Protein AF-A0A2E2BYB5-F1 (afdb_monomer_lite)

Sequence (248 aa):
MFAPKVTLFNGQVAFVTSNVSRPFVISLVPTVGNFAVGFTPIIANIPEGVSLTVSAVISADRRYVRLSVNPNFTNVTDVFTFSFQGGGGVGGQQGQQGQQGQQGGQLGQQGGGNFGNGVGTGVGGIGGAGGQGGQGGQQGQQGQQGQQGQQGQQGGGLGTTTIQQPVVEQVTVTTTVSVPDGGTVLLGGVKRLREGRSMAGVPILNKLPYVSRLFKNTGVGRETESLMMMVTPRIIIQEEEEEALLGY

Secondary structure (DSSP, 8-state):
---------TT-EEEEEEEEEEEEEEEEEEEEETTEEEEEEEEEEEEEEEEEEEEEEE-TTSSEEEEEEEEEEEEEEEEEEEEEE--------------------------------------------------------------------------EEEEEEEEEEEEE--EEEEEETT--EEEEEEEEEEEEEEEEE-TTGGGSTTTGGGSEEEEEEEEEEEEEEEE------HHHHHHHHH--

Foldseek 3Di:
DDDDDDDDDAFDKDKDWDKDWDKFQADWDWDDDPQATDTDTDIDTDIFTKMKIKHWHADPVNFKIKMKIKMKGKDFDDKDKDWDQDPRPPPDDDDDDDDDDDDDDDDDDDDDDDDDDDDDDDDDDDDDDDDDDDDDDDDDDDDDDDDPPPPPPPPNPRDTDMGIDTDMDMFIFIDIDMATAQGKDKDWGDKDKDWDKDKDFDPPQCPDPPRNVVTIDIDTDIDIDTDMDMDHHHDDDPVVVCCVVVPD

Structure (mmCIF, N/CA/C/O backbone):
data_AF-A0A2E2BYB5-F1
#
_entry.id   AF-A0A2E2BYB5-F1
#
loop_
_atom_site.group_PDB
_atom_site.id
_atom_site.type_symbol
_atom_site.label_atom_id
_atom_site.label_alt_id
_atom_site.label_comp_id
_atom_site.label_asym_id
_atom_site.label_entity_id
_atom_site.label_seq_id
_atom_site.pdbx_PDB_ins_code
_atom_site.Cartn_x
_atom_site.Cartn_y
_atom_site.Cartn_z
_atom_site.occupancy
_atom_site.B_iso_or_equiv
_atom_site.auth_seq_id
_atom_site.auth_comp_id
_atom_site.auth_asym_id
_atom_site.auth_atom_id
_atom_site.pdbx_PDB_model_num
ATOM 1 N N . MET A 1 1 ? 6.079 8.079 5.051 1.00 65.56 1 MET A N 1
ATOM 2 C CA . MET A 1 1 ? 5.141 7.437 5.999 1.00 65.56 1 MET A CA 1
ATOM 3 C C . MET A 1 1 ? 3.731 7.810 5.568 1.00 65.56 1 MET A C 1
ATOM 5 O O . MET A 1 1 ? 3.474 8.995 5.413 1.00 65.56 1 MET A O 1
ATOM 9 N N . PHE A 1 2 ? 2.869 6.833 5.283 1.00 79.31 2 PHE A N 1
ATOM 10 C CA . PHE A 1 2 ? 1.482 7.054 4.852 1.00 79.31 2 PHE A CA 1
ATOM 11 C C . PHE A 1 2 ? 0.553 6.664 6.005 1.00 79.31 2 PHE A C 1
ATOM 13 O O . PHE A 1 2 ? 0.642 5.541 6.495 1.00 79.31 2 PHE A O 1
ATOM 20 N N . ALA A 1 3 ? -0.275 7.596 6.473 1.00 86.88 3 ALA A N 1
ATOM 21 C CA . ALA A 1 3 ? -1.139 7.414 7.642 1.00 86.88 3 ALA A CA 1
ATOM 22 C C . ALA A 1 3 ? -2.532 8.006 7.365 1.00 86.88 3 ALA A C 1
ATOM 24 O O . ALA A 1 3 ? -2.855 9.090 7.859 1.00 86.88 3 ALA A O 1
ATOM 25 N N . PRO A 1 4 ? -3.338 7.354 6.510 1.00 88.12 4 PRO A N 1
ATOM 26 C CA . PRO A 1 4 ? -4.668 7.841 6.190 1.00 88.12 4 PRO A CA 1
ATOM 27 C C . PRO A 1 4 ? -5.590 7.719 7.406 1.00 88.12 4 PRO A C 1
ATOM 29 O O . PRO A 1 4 ? -5.528 6.742 8.151 1.00 88.12 4 PRO A O 1
ATOM 32 N N . LYS A 1 5 ? -6.473 8.703 7.580 1.00 91.44 5 LYS A N 1
ATOM 33 C CA . LYS A 1 5 ? -7.575 8.647 8.545 1.00 91.44 5 LYS A CA 1
ATOM 34 C C . LYS A 1 5 ? -8.875 8.415 7.789 1.00 91.44 5 LYS A C 1
ATOM 36 O O . LYS A 1 5 ? -9.099 9.043 6.757 1.00 91.44 5 LYS A O 1
ATOM 41 N N . VAL A 1 6 ? -9.705 7.513 8.299 1.00 92.62 6 VAL A N 1
ATOM 42 C CA . VAL A 1 6 ? -10.980 7.130 7.689 1.00 92.62 6 VAL A CA 1
ATOM 43 C C . VAL A 1 6 ? -12.006 6.951 8.791 1.00 92.62 6 VAL A C 1
ATOM 45 O O . VAL A 1 6 ? -11.720 6.291 9.788 1.00 92.62 6 VAL A O 1
ATOM 48 N N . THR A 1 7 ? -13.196 7.494 8.574 1.00 93.12 7 THR A N 1
ATOM 49 C CA . THR A 1 7 ? -14.378 7.234 9.396 1.00 93.12 7 THR A CA 1
ATOM 50 C C . THR A 1 7 ? -15.367 6.459 8.538 1.00 93.12 7 THR A C 1
ATOM 52 O O . THR A 1 7 ? -15.606 6.827 7.390 1.00 93.12 7 THR A O 1
ATOM 55 N N . LEU A 1 8 ? -15.906 5.364 9.066 1.00 94.00 8 LEU A N 1
ATOM 56 C CA . LEU A 1 8 ? -16.865 4.506 8.375 1.00 94.00 8 LEU A CA 1
ATOM 57 C C . LEU A 1 8 ? -17.927 4.025 9.362 1.00 94.00 8 LEU A C 1
ATOM 59 O O . LEU A 1 8 ? -17.650 3.915 10.558 1.00 94.00 8 LEU A O 1
ATOM 63 N N . PHE A 1 9 ? -19.132 3.738 8.872 1.00 94.69 9 PHE A N 1
ATOM 64 C CA . PHE A 1 9 ? -20.170 3.127 9.700 1.00 94.69 9 PHE A CA 1
ATOM 65 C C . PHE A 1 9 ? -19.916 1.629 9.887 1.00 94.69 9 PHE A C 1
ATOM 67 O O . PHE A 1 9 ? -19.251 0.982 9.077 1.00 94.69 9 PHE A O 1
ATOM 74 N N . ASN A 1 10 ? -20.488 1.062 10.949 1.00 94.19 10 ASN A N 1
ATOM 75 C CA . ASN A 1 10 ? -20.356 -0.357 11.267 1.00 94.19 10 ASN A CA 1
ATOM 76 C C . ASN A 1 10 ? -20.732 -1.248 10.066 1.00 94.19 10 ASN A C 1
ATOM 78 O O . ASN A 1 10 ? -21.833 -1.148 9.528 1.00 94.19 10 ASN A O 1
ATOM 82 N N . GLY A 1 11 ? -19.814 -2.120 9.647 1.00 92.62 11 GLY A N 1
ATOM 83 C CA . GLY A 1 11 ? -20.003 -3.043 8.527 1.00 92.62 11 GLY A CA 1
ATOM 84 C C . GLY A 1 11 ? -19.827 -2.435 7.133 1.00 92.62 11 GLY A C 1
ATOM 85 O O . GLY A 1 11 ? -19.872 -3.179 6.153 1.00 92.62 11 GLY A O 1
ATOM 86 N N . GLN A 1 12 ? -19.592 -1.127 7.007 1.00 96.00 12 GLN A N 1
ATOM 87 C CA . GLN A 1 12 ? -19.322 -0.509 5.711 1.00 96.00 12 GLN A CA 1
ATOM 88 C C . GLN A 1 12 ? -17.873 -0.709 5.265 1.00 96.00 12 GLN A C 1
ATOM 90 O O . GLN A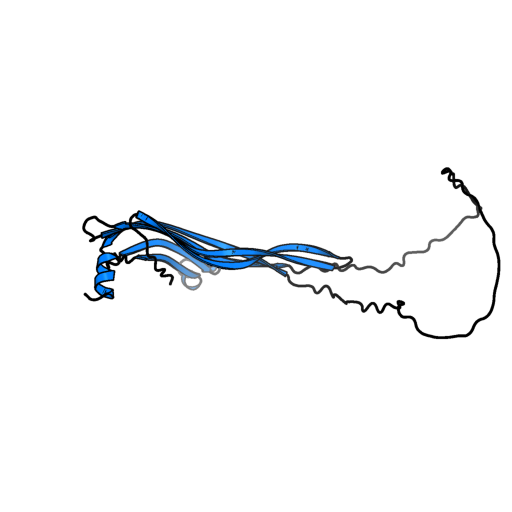 1 12 ? -16.947 -0.862 6.066 1.00 96.00 12 GLN A O 1
ATOM 95 N N . VAL A 1 13 ? -17.693 -0.689 3.946 1.00 95.88 13 VAL A N 1
ATOM 96 C CA . VAL A 1 13 ? -16.380 -0.682 3.305 1.00 95.88 13 VAL A CA 1
ATOM 97 C C . VAL A 1 13 ? -16.005 0.759 2.988 1.00 95.88 13 VAL A C 1
ATOM 99 O O . VAL A 1 13 ? -16.811 1.506 2.437 1.00 95.88 13 VAL A O 1
ATOM 102 N N . ALA A 1 14 ? -14.767 1.128 3.291 1.00 95.62 14 ALA A N 1
ATOM 103 C CA . ALA A 1 14 ? -14.169 2.382 2.876 1.00 95.62 14 ALA A CA 1
ATOM 104 C C . ALA A 1 14 ? -12.950 2.125 1.987 1.00 95.62 14 ALA A C 1
ATOM 106 O O . ALA A 1 14 ? -12.178 1.184 2.197 1.00 95.62 14 ALA A O 1
ATOM 107 N N . PHE A 1 15 ? -12.776 3.003 1.004 1.00 94.12 15 PHE A N 1
ATOM 108 C CA . PHE A 1 15 ? -11.650 2.987 0.084 1.00 94.12 15 PHE A CA 1
ATOM 109 C C . PHE A 1 15 ? -10.815 4.243 0.298 1.00 94.12 15 PHE A C 1
ATOM 111 O O . PHE A 1 15 ? -11.340 5.354 0.284 1.00 94.12 15 PHE A O 1
ATOM 118 N N . VAL A 1 16 ? -9.507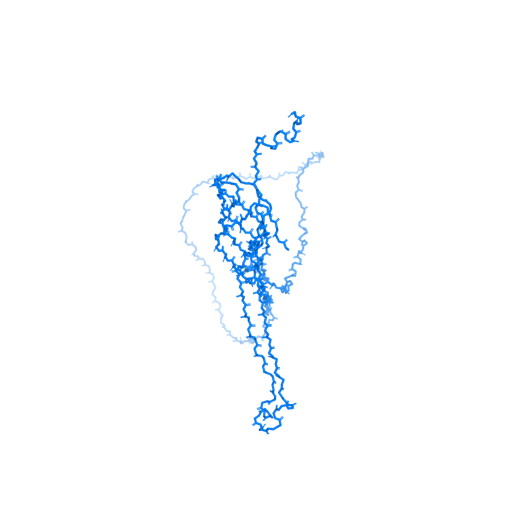 4.074 0.457 1.00 92.94 16 VAL A N 1
ATOM 119 C CA . VAL A 1 16 ? -8.548 5.178 0.450 1.00 92.94 16 VAL A CA 1
ATOM 120 C C . VAL A 1 16 ? -7.592 4.953 -0.693 1.00 92.94 16 VAL A C 1
ATOM 122 O O . VAL A 1 16 ? -6.967 3.903 -0.777 1.00 92.94 16 VAL A O 1
ATOM 125 N N . THR A 1 17 ? -7.446 5.950 -1.552 1.00 93.19 17 THR A N 1
ATOM 126 C CA . THR A 1 17 ? -6.456 5.911 -2.623 1.00 93.19 17 THR A CA 1
ATOM 127 C C . THR A 1 17 ? -5.612 7.166 -2.550 1.00 93.19 17 THR A C 1
ATOM 129 O O . THR A 1 17 ? -6.135 8.275 -2.520 1.00 93.19 17 THR A O 1
ATOM 132 N N . SER A 1 18 ? -4.300 6.979 -2.522 1.00 91.62 18 SER A N 1
ATOM 133 C CA . SER A 1 18 ? -3.316 8.029 -2.734 1.00 91.62 18 SER A CA 1
ATOM 134 C C . SER A 1 18 ? -2.442 7.573 -3.880 1.00 91.62 18 SER A C 1
ATOM 136 O O . SER A 1 18 ? -1.688 6.612 -3.732 1.00 91.62 18 SER A O 1
ATOM 138 N N . ASN A 1 19 ? -2.588 8.211 -5.034 1.00 91.62 19 ASN A N 1
ATOM 139 C CA . ASN A 1 19 ? -1.841 7.855 -6.224 1.00 91.62 19 ASN A CA 1
ATOM 140 C C . ASN A 1 19 ? -1.208 9.103 -6.834 1.00 91.62 19 ASN A C 1
ATOM 142 O O . ASN A 1 19 ? -1.816 10.172 -6.867 1.00 91.62 19 ASN A O 1
ATOM 146 N N . VAL A 1 20 ? 0.019 8.950 -7.302 1.00 90.88 20 VAL A N 1
ATOM 147 C CA . VAL A 1 20 ? 0.769 9.931 -8.067 1.00 90.88 20 VAL A CA 1
ATOM 148 C C . VAL A 1 20 ? 1.053 9.279 -9.409 1.00 90.88 20 VAL A C 1
ATOM 150 O O . VAL A 1 20 ? 1.595 8.181 -9.473 1.00 90.88 20 VAL A O 1
ATOM 153 N N . SER A 1 21 ? 0.679 9.937 -10.501 1.00 90.31 21 SER A N 1
ATOM 154 C CA . SER A 1 21 ? 1.031 9.451 -11.830 1.00 90.31 21 SER A CA 1
ATOM 155 C C . SER A 1 21 ? 2.314 10.118 -12.295 1.00 90.31 21 SER A C 1
ATOM 157 O O . SER A 1 21 ? 2.407 11.348 -12.314 1.00 90.31 21 SER A O 1
ATOM 159 N N . ARG A 1 22 ? 3.296 9.307 -12.696 1.00 87.06 22 ARG A N 1
ATOM 160 C CA . ARG A 1 22 ? 4.539 9.793 -13.300 1.00 87.06 22 ARG A CA 1
ATOM 161 C C . ARG A 1 22 ? 4.581 9.404 -14.779 1.00 87.06 22 ARG A C 1
ATOM 163 O O . ARG A 1 22 ? 4.358 8.234 -15.103 1.00 87.06 22 ARG A O 1
ATOM 170 N N . PRO A 1 23 ? 4.823 10.366 -15.685 1.00 91.00 23 PRO A N 1
ATOM 171 C CA . PRO A 1 23 ? 4.960 10.079 -17.105 1.00 91.00 23 PRO A CA 1
ATOM 172 C C . PRO A 1 23 ? 6.340 9.482 -17.412 1.00 91.00 23 PRO A C 1
ATOM 174 O O . PRO A 1 23 ? 7.363 10.025 -16.997 1.00 91.00 23 PRO A O 1
ATOM 177 N N . PHE A 1 24 ? 6.367 8.404 -18.196 1.00 90.56 24 PHE A N 1
ATOM 178 C CA . PHE A 1 24 ? 7.578 7.759 -18.706 1.00 90.56 24 PHE A CA 1
ATOM 179 C C . PHE A 1 24 ? 7.548 7.699 -20.230 1.00 90.56 24 PHE A C 1
ATOM 181 O O . PHE A 1 24 ? 6.521 7.374 -20.819 1.00 90.56 24 PHE A O 1
ATOM 188 N N . VAL A 1 25 ? 8.680 7.969 -20.881 1.00 90.00 25 VAL A N 1
ATOM 189 C CA . VAL A 1 25 ? 8.822 7.772 -22.331 1.00 90.00 25 VAL A CA 1
ATOM 190 C C . VAL A 1 25 ? 9.125 6.301 -22.587 1.00 90.00 25 VAL A C 1
ATOM 192 O O . VAL A 1 25 ? 10.262 5.883 -22.417 1.00 90.00 25 VAL A O 1
ATOM 195 N N . ILE A 1 26 ? 8.131 5.504 -22.974 1.00 87.38 26 ILE A N 1
ATOM 196 C CA . ILE A 1 26 ? 8.293 4.041 -23.089 1.00 87.38 26 ILE A CA 1
ATOM 197 C C . ILE A 1 26 ? 8.608 3.566 -24.508 1.00 87.38 26 ILE A C 1
ATOM 199 O O . ILE A 1 26 ? 9.065 2.443 -24.702 1.00 87.38 26 ILE A O 1
ATOM 203 N N . SER A 1 27 ? 8.336 4.398 -25.510 1.00 86.38 27 SER A N 1
ATOM 204 C CA . SER A 1 27 ? 8.519 4.047 -26.916 1.00 86.38 27 SER A CA 1
ATOM 205 C C . SER A 1 27 ? 8.736 5.295 -27.767 1.00 86.38 27 SER A C 1
ATOM 207 O O . SER A 1 27 ? 8.435 6.413 -27.345 1.00 86.38 27 SER A O 1
ATOM 209 N N . LEU A 1 28 ? 9.273 5.093 -28.967 1.00 84.56 28 LEU A N 1
ATOM 210 C CA . LEU A 1 28 ? 9.587 6.124 -29.947 1.00 84.56 28 LEU A CA 1
ATOM 211 C C . LEU A 1 28 ? 9.017 5.706 -31.296 1.00 84.56 28 LEU A C 1
ATOM 213 O O . LEU A 1 28 ? 9.304 4.609 -31.773 1.00 84.56 28 LEU A O 1
ATOM 217 N N . VAL A 1 29 ? 8.257 6.591 -31.931 1.00 81.94 29 VAL A N 1
ATOM 218 C CA . VAL A 1 29 ? 7.855 6.417 -33.330 1.00 81.94 29 VAL A CA 1
ATOM 219 C C . VAL A 1 29 ? 8.806 7.238 -34.199 1.00 81.94 29 VAL A C 1
ATOM 221 O O . VAL A 1 29 ? 8.930 8.444 -33.967 1.00 81.94 29 VAL A O 1
ATOM 224 N N . PRO A 1 30 ? 9.505 6.627 -35.171 1.00 82.31 30 PRO A N 1
ATOM 225 C CA . PRO A 1 30 ? 10.311 7.381 -36.115 1.00 82.31 30 PRO A CA 1
ATOM 226 C C . PRO A 1 30 ? 9.395 8.151 -37.073 1.00 82.31 30 PRO A C 1
ATOM 228 O O . PRO A 1 30 ? 8.510 7.576 -37.705 1.00 82.31 30 PRO A O 1
ATOM 231 N N . THR A 1 31 ? 9.642 9.447 -37.211 1.00 80.62 31 THR A N 1
ATOM 232 C CA . THR A 1 31 ? 8.975 10.320 -38.177 1.00 80.62 31 THR A CA 1
ATOM 233 C C . THR A 1 31 ? 9.990 10.680 -39.254 1.00 80.62 31 THR A C 1
ATOM 235 O O . THR A 1 31 ? 10.984 11.355 -38.983 1.00 80.62 31 THR A O 1
ATOM 238 N N . VAL A 1 32 ? 9.772 10.183 -40.471 1.00 79.81 32 VAL A N 1
ATOM 239 C CA . VAL A 1 32 ? 10.695 10.364 -41.600 1.00 79.81 32 VAL A CA 1
ATOM 240 C C . VAL A 1 32 ? 10.338 11.612 -42.411 1.00 79.81 32 VAL A C 1
ATOM 242 O O . VAL A 1 32 ? 9.183 11.815 -42.776 1.00 79.81 32 VAL A O 1
ATOM 245 N N . GLY A 1 33 ? 11.336 12.447 -42.697 1.00 79.12 33 GLY A N 1
ATOM 246 C CA . GLY A 1 33 ? 11.278 13.547 -43.663 1.00 79.12 33 GLY A CA 1
ATOM 247 C C . GLY A 1 33 ? 12.285 13.336 -44.796 1.00 79.12 33 GLY A C 1
ATOM 248 O O . GLY A 1 33 ? 13.103 12.420 -44.733 1.00 79.12 33 GLY A O 1
ATOM 249 N N . ASN A 1 34 ? 12.263 14.197 -45.822 1.00 78.94 34 ASN A N 1
ATOM 250 C CA . ASN A 1 34 ? 13.019 14.000 -47.070 1.00 78.94 34 ASN A CA 1
ATOM 251 C C . ASN A 1 34 ? 14.530 13.742 -46.904 1.00 78.94 34 ASN A C 1
ATOM 253 O O . ASN A 1 34 ? 15.106 13.160 -47.814 1.00 78.94 34 ASN A O 1
ATOM 257 N N . PHE A 1 35 ? 15.150 14.123 -45.777 1.00 68.06 35 PHE A N 1
ATOM 258 C CA . PHE A 1 35 ? 16.553 13.817 -45.436 1.00 68.06 35 PHE A CA 1
ATOM 259 C C . PHE A 1 35 ? 16.816 13.730 -43.917 1.00 68.06 35 PHE A C 1
ATOM 261 O O . PHE A 1 35 ? 17.956 13.851 -43.475 1.00 68.06 35 PHE A O 1
ATOM 268 N N . ALA A 1 36 ? 15.776 13.562 -43.095 1.00 70.75 36 ALA A N 1
ATOM 269 C CA . ALA A 1 36 ? 15.903 13.585 -41.638 1.00 70.75 36 ALA A CA 1
ATOM 270 C C . ALA A 1 36 ? 14.996 12.539 -40.989 1.00 70.75 36 ALA A C 1
ATOM 272 O O . ALA A 1 36 ? 13.852 12.356 -41.404 1.00 70.75 36 ALA A O 1
ATOM 273 N N . VAL A 1 37 ? 15.503 11.878 -39.950 1.00 71.44 37 VAL A N 1
ATOM 274 C CA . VAL A 1 37 ? 14.702 11.024 -39.071 1.00 71.44 37 VAL A CA 1
ATOM 275 C C . VAL A 1 37 ? 14.510 11.778 -37.762 1.00 71.44 37 VAL A C 1
ATOM 277 O O . VAL A 1 37 ? 15.479 12.057 -37.060 1.00 71.44 37 VAL A O 1
ATOM 280 N N . GLY A 1 38 ? 13.266 12.137 -37.457 1.00 78.62 38 GLY A N 1
ATOM 281 C CA . GLY A 1 38 ? 12.853 12.586 -36.131 1.00 78.62 38 GLY A CA 1
ATOM 282 C C . GLY A 1 38 ? 12.291 11.419 -35.323 1.00 78.62 38 GLY A C 1
ATOM 283 O O . GLY A 1 38 ? 11.902 10.399 -35.887 1.00 78.62 38 GLY A O 1
ATOM 284 N N . PHE A 1 39 ? 12.204 11.571 -34.005 1.00 82.25 39 PHE A N 1
ATOM 285 C CA . PHE A 1 39 ? 11.514 10.611 -33.147 1.00 82.25 39 PHE A CA 1
ATOM 286 C C . PHE A 1 39 ? 10.447 11.319 -32.321 1.00 82.25 39 PHE A C 1
ATOM 288 O O . PHE A 1 39 ? 10.714 12.345 -31.697 1.00 82.25 39 PHE A O 1
ATOM 295 N N . THR A 1 40 ? 9.240 10.760 -32.303 1.00 83.75 40 THR A N 1
ATOM 296 C CA . THR A 1 40 ? 8.138 11.221 -31.458 1.00 83.75 40 THR A CA 1
ATOM 297 C C . THR A 1 40 ? 8.007 10.275 -30.259 1.00 83.75 40 THR A C 1
ATOM 299 O O . THR A 1 40 ? 7.790 9.077 -30.468 1.00 83.75 40 THR A O 1
ATOM 302 N N . PRO A 1 41 ? 8.154 10.756 -29.010 1.00 87.81 41 PRO A N 1
ATOM 303 C CA . PRO A 1 41 ? 8.037 9.910 -27.827 1.00 87.81 41 PRO A CA 1
ATOM 304 C C . PRO A 1 41 ? 6.577 9.555 -27.531 1.00 87.81 41 PRO A C 1
ATOM 306 O O . PRO A 1 41 ? 5.694 10.411 -27.579 1.00 87.81 41 PRO A O 1
ATOM 309 N N . ILE A 1 42 ? 6.338 8.300 -27.156 1.00 86.00 42 ILE A N 1
ATOM 310 C CA . ILE A 1 42 ? 5.080 7.850 -26.559 1.00 86.00 42 ILE A CA 1
ATOM 311 C C . ILE A 1 42 ? 5.253 7.857 -25.043 1.00 86.00 42 ILE A C 1
ATOM 313 O O . ILE A 1 42 ? 6.107 7.151 -24.497 1.00 86.00 42 ILE A O 1
ATOM 317 N N . ILE A 1 43 ? 4.426 8.658 -24.375 1.00 88.94 43 ILE A N 1
ATOM 318 C CA . ILE A 1 43 ? 4.422 8.796 -22.922 1.00 88.94 43 ILE A CA 1
ATOM 319 C C . ILE A 1 43 ? 3.373 7.851 -22.333 1.00 88.94 43 ILE A C 1
ATOM 321 O O . ILE A 1 43 ? 2.214 7.877 -22.742 1.00 88.94 43 ILE A O 1
ATOM 325 N N . ALA A 1 44 ? 3.776 7.042 -21.355 1.00 90.75 44 ALA A N 1
ATOM 326 C CA . ALA A 1 44 ? 2.881 6.254 -20.523 1.00 90.75 44 ALA A CA 1
ATOM 327 C C . ALA A 1 44 ? 2.897 6.775 -19.086 1.00 90.75 44 ALA A C 1
ATOM 329 O O . ALA A 1 44 ? 3.948 6.944 -18.469 1.00 90.75 44 ALA A O 1
ATOM 330 N N . ASN A 1 45 ? 1.706 7.015 -18.555 1.00 90.69 45 ASN A N 1
ATOM 331 C CA . ASN A 1 45 ? 1.477 7.446 -17.188 1.00 90.69 45 ASN A CA 1
ATOM 332 C C . ASN A 1 45 ? 1.354 6.218 -16.292 1.00 90.69 45 ASN A C 1
ATOM 334 O O . ASN A 1 45 ? 0.332 5.534 -16.323 1.00 90.69 45 ASN A O 1
ATOM 338 N N . ILE A 1 46 ? 2.378 5.946 -15.486 1.00 89.31 46 ILE A N 1
ATOM 339 C CA . ILE A 1 46 ? 2.321 4.842 -14.528 1.00 89.31 46 ILE A CA 1
ATOM 340 C C . ILE A 1 46 ? 1.840 5.391 -13.184 1.00 89.31 46 ILE A C 1
ATOM 342 O O . ILE A 1 46 ? 2.444 6.337 -12.669 1.00 89.31 46 ILE A O 1
ATOM 346 N N . PRO A 1 47 ? 0.742 4.847 -12.632 1.00 88.88 47 PRO A N 1
ATOM 347 C CA . PRO A 1 47 ? 0.284 5.193 -11.298 1.00 88.88 47 PRO A CA 1
ATOM 348 C C . PRO A 1 47 ? 1.180 4.531 -10.243 1.00 88.88 47 PRO A C 1
ATOM 350 O O . PRO A 1 47 ? 1.291 3.309 -10.195 1.00 88.88 47 PRO A O 1
ATOM 353 N N . GLU A 1 48 ? 1.778 5.324 -9.360 1.00 91.38 48 GLU A N 1
ATOM 354 C CA . GLU A 1 48 ? 2.460 4.865 -8.145 1.00 91.38 48 GLU A CA 1
ATOM 355 C C . GLU A 1 48 ? 1.705 5.369 -6.913 1.00 91.38 48 GLU A C 1
ATOM 357 O O . GLU A 1 48 ? 1.130 6.454 -6.913 1.00 91.38 48 GLU A O 1
ATOM 362 N N . GLY A 1 49 ? 1.645 4.575 -5.852 1.00 90.81 49 GLY A N 1
ATOM 363 C CA . GLY A 1 49 ? 0.959 4.961 -4.629 1.00 90.81 49 GLY A CA 1
ATOM 364 C C . GLY A 1 49 ? 0.378 3.794 -3.850 1.00 90.81 49 GLY A C 1
ATOM 365 O O . GLY A 1 49 ? 0.763 2.638 -4.016 1.00 90.81 49 GLY A O 1
ATOM 366 N N . VAL A 1 50 ? -0.559 4.118 -2.966 1.00 89.69 50 VAL A N 1
ATOM 367 C CA . VAL A 1 50 ? -1.197 3.171 -2.054 1.00 89.69 50 VAL A CA 1
ATOM 368 C C . VAL A 1 50 ? -2.700 3.249 -2.240 1.00 89.69 50 VAL A C 1
ATOM 370 O O . VAL A 1 50 ? -3.294 4.322 -2.129 1.00 89.69 50 VAL A O 1
ATOM 373 N N . SER A 1 51 ? -3.320 2.104 -2.485 1.00 91.88 51 SER A N 1
ATOM 374 C CA . SER A 1 51 ? -4.760 1.929 -2.336 1.00 91.88 51 SER A CA 1
ATOM 375 C C . SER A 1 51 ? -5.029 1.030 -1.137 1.00 91.88 51 SER A C 1
ATOM 377 O O . SER A 1 51 ? -4.250 0.136 -0.820 1.00 91.88 51 SER A O 1
ATOM 379 N N . LEU A 1 52 ? -6.099 1.311 -0.413 1.00 91.62 52 LEU A N 1
ATOM 380 C CA . LEU A 1 52 ? -6.477 0.624 0.809 1.00 91.62 52 LEU A CA 1
ATOM 381 C C . LEU A 1 52 ? -7.975 0.389 0.768 1.00 91.62 52 LEU A C 1
ATOM 383 O O . LEU A 1 52 ? -8.749 1.341 0.692 1.00 91.62 52 LEU A O 1
ATOM 387 N N . THR A 1 53 ? -8.372 -0.871 0.877 1.00 94.25 53 THR A N 1
ATOM 388 C CA . THR A 1 53 ? -9.754 -1.234 1.182 1.00 94.25 53 THR A CA 1
ATOM 389 C C . THR A 1 53 ? -9.818 -1.660 2.637 1.00 94.25 53 THR A C 1
ATOM 391 O O . THR A 1 53 ? -9.045 -2.518 3.067 1.00 94.25 53 THR A O 1
ATOM 394 N N . VAL A 1 54 ? -10.722 -1.060 3.403 1.00 93.69 54 VAL A N 1
ATOM 395 C CA . VAL A 1 54 ? -10.929 -1.401 4.810 1.00 93.69 54 VAL A CA 1
ATOM 396 C C . VAL A 1 54 ? -12.408 -1.597 5.090 1.00 93.69 54 VAL A C 1
ATOM 398 O O . VAL A 1 54 ? -13.244 -0.834 4.619 1.00 93.69 54 VAL A O 1
ATOM 401 N N . SER A 1 55 ? -12.735 -2.613 5.877 1.00 95.50 55 SER A N 1
ATOM 402 C CA . SER A 1 55 ? -14.037 -2.740 6.522 1.00 95.50 55 SER A CA 1
ATOM 403 C C . SER A 1 55 ? -13.843 -3.002 8.005 1.00 95.50 55 SER A C 1
ATOM 405 O O . SER A 1 55 ? -12.871 -3.643 8.417 1.00 95.50 55 SER A O 1
ATOM 407 N N . ALA A 1 56 ? -14.754 -2.476 8.818 1.00 94.75 56 ALA A N 1
ATOM 408 C CA . ALA A 1 56 ? -14.700 -2.645 10.259 1.00 94.75 56 ALA A CA 1
ATOM 409 C C . ALA A 1 56 ? -16.063 -3.063 10.801 1.00 94.75 56 ALA A C 1
ATOM 411 O O . ALA A 1 56 ? -17.091 -2.532 10.384 1.00 94.75 56 ALA A O 1
ATOM 412 N N . VAL A 1 57 ? -16.059 -3.998 11.748 1.00 95.81 57 VAL A N 1
ATOM 413 C CA . VAL A 1 57 ? -17.245 -4.384 12.512 1.00 95.81 57 VAL A CA 1
ATOM 414 C C . VAL A 1 57 ? -16.959 -4.195 13.993 1.00 95.81 57 VAL A C 1
ATOM 416 O O . VAL A 1 57 ? -15.962 -4.703 14.508 1.00 95.81 57 VAL A O 1
ATOM 419 N N . ILE A 1 58 ? -17.827 -3.453 14.669 1.00 95.88 58 ILE A N 1
ATOM 420 C CA . ILE A 1 58 ? -17.712 -3.137 16.094 1.00 95.88 58 ILE A CA 1
ATOM 421 C C . ILE A 1 58 ? -18.309 -4.290 16.911 1.00 95.88 58 ILE A C 1
ATOM 423 O O . ILE A 1 58 ? -19.345 -4.850 16.544 1.00 95.88 58 ILE A O 1
ATOM 427 N N . SER A 1 59 ? -17.658 -4.668 18.011 1.00 95.38 59 SER A N 1
ATOM 428 C CA . SER A 1 59 ? -18.188 -5.657 18.949 1.00 95.38 59 SER A CA 1
ATOM 429 C C . SER A 1 59 ? -19.422 -5.126 19.684 1.00 95.38 59 SER A C 1
ATOM 431 O O . SER A 1 59 ? -19.556 -3.928 19.925 1.00 95.38 59 SER A O 1
ATOM 433 N N . ALA A 1 60 ? -20.329 -6.020 20.085 1.00 93.56 60 ALA A N 1
ATOM 434 C CA . ALA A 1 60 ? -21.566 -5.633 20.773 1.00 93.56 60 ALA A CA 1
ATOM 435 C C . ALA A 1 60 ? -21.316 -4.864 22.085 1.00 93.56 60 ALA A C 1
ATOM 437 O O . ALA A 1 60 ? -22.107 -4.010 22.470 1.00 93.56 60 ALA A O 1
ATOM 438 N N . ASP A 1 61 ? -20.198 -5.151 22.751 1.00 94.00 61 ASP A N 1
ATOM 439 C CA . ASP A 1 61 ? -19.763 -4.509 23.991 1.00 94.00 61 ASP A CA 1
ATOM 440 C C . ASP A 1 61 ? -18.889 -3.261 23.772 1.00 94.00 61 ASP A C 1
ATOM 442 O O . ASP A 1 61 ? -18.383 -2.705 24.744 1.00 94.00 61 ASP A O 1
ATOM 446 N N . ARG A 1 62 ? -18.690 -2.822 22.518 1.00 92.44 62 ARG A N 1
ATOM 447 C CA . ARG A 1 62 ? -17.868 -1.656 22.134 1.00 92.44 62 ARG A CA 1
ATOM 448 C C . ARG A 1 62 ? -16.403 -1.729 22.585 1.00 92.44 62 ARG A C 1
ATOM 450 O O . ARG A 1 62 ? -15.714 -0.717 22.612 1.00 92.44 62 ARG A O 1
ATOM 457 N N . ARG A 1 63 ? -15.895 -2.911 22.937 1.00 92.81 63 ARG A N 1
ATOM 458 C CA . ARG A 1 63 ? -14.505 -3.072 23.395 1.00 92.81 63 ARG A CA 1
ATOM 459 C C . ARG A 1 63 ? -13.521 -3.335 22.270 1.00 92.81 63 ARG A C 1
ATOM 461 O O . ARG A 1 63 ? -12.341 -3.029 22.424 1.00 92.81 63 ARG A O 1
ATOM 468 N N . TYR A 1 64 ? -13.982 -3.911 21.165 1.00 94.81 64 TYR A N 1
ATOM 469 C CA . TYR A 1 64 ? -13.127 -4.352 20.072 1.00 94.81 64 TYR A CA 1
ATOM 470 C C . TYR A 1 64 ? -13.724 -3.996 18.718 1.00 94.81 64 TYR A C 1
ATOM 472 O O . TYR A 1 64 ? -14.934 -4.028 18.506 1.00 94.81 64 TYR A O 1
ATOM 480 N N . VAL A 1 65 ? -12.842 -3.740 17.761 1.00 96.25 65 VAL A N 1
ATOM 481 C CA . VAL A 1 65 ? -13.189 -3.579 16.356 1.00 96.25 65 VAL A CA 1
ATOM 482 C C . VAL A 1 65 ? -12.488 -4.675 15.567 1.00 96.25 65 VAL A C 1
ATOM 484 O O . VAL A 1 65 ? -11.260 -4.795 15.589 1.00 96.25 65 VAL A O 1
ATOM 487 N N . ARG A 1 66 ? -13.273 -5.491 14.862 1.00 95.25 66 ARG A N 1
ATOM 488 C CA . ARG A 1 66 ? -12.754 -6.437 13.878 1.00 95.25 66 ARG A CA 1
ATOM 489 C C . ARG A 1 66 ? -12.527 -5.687 12.575 1.00 95.25 66 ARG A C 1
ATOM 491 O O . ARG A 1 66 ? -13.479 -5.258 11.932 1.00 95.25 66 ARG A O 1
ATOM 498 N N . LEU A 1 67 ? -11.269 -5.548 12.193 1.00 93.75 67 LEU A N 1
ATOM 499 C CA . LEU A 1 67 ? -10.818 -4.817 11.018 1.00 93.75 67 LEU A CA 1
ATOM 500 C C . LEU A 1 67 ? -10.363 -5.808 9.953 1.00 93.75 67 LEU A C 1
ATOM 502 O O . LEU A 1 67 ? -9.510 -6.652 10.224 1.00 93.75 67 LEU A O 1
ATOM 506 N N . SER A 1 68 ? -10.909 -5.695 8.746 1.00 93.44 68 SER A N 1
ATOM 507 C CA . SER A 1 68 ? -10.397 -6.361 7.550 1.00 93.44 68 SER A CA 1
ATOM 508 C C . SER A 1 68 ? -9.742 -5.316 6.664 1.00 93.44 68 SER A C 1
ATOM 510 O O . SER A 1 68 ? -10.391 -4.352 6.264 1.00 93.44 68 SER A O 1
ATOM 512 N N . VAL A 1 69 ? -8.456 -5.491 6.376 1.00 90.75 69 VAL A N 1
ATOM 513 C CA . VAL A 1 69 ? -7.637 -4.489 5.696 1.00 90.75 69 VAL A CA 1
ATOM 514 C C . VAL A 1 69 ? -6.914 -5.140 4.521 1.00 90.75 69 VAL A C 1
ATOM 516 O O . VAL A 1 69 ? -6.210 -6.139 4.677 1.00 90.75 69 VAL A O 1
ATOM 519 N N . ASN A 1 70 ? -7.096 -4.569 3.333 1.00 92.00 70 ASN A N 1
ATOM 520 C CA . ASN A 1 70 ? -6.452 -5.001 2.099 1.00 92.00 70 ASN A CA 1
ATOM 521 C C . ASN A 1 70 ? -5.773 -3.797 1.426 1.00 92.00 70 ASN A C 1
ATOM 523 O O . ASN A 1 70 ? -6.419 -3.081 0.653 1.00 92.00 70 ASN A O 1
ATOM 527 N N . PRO A 1 71 ? -4.511 -3.489 1.778 1.00 91.00 71 PRO A N 1
ATOM 528 C CA . PRO A 1 71 ? -3.731 -2.502 1.054 1.00 91.00 71 PRO A CA 1
ATOM 529 C C . PRO A 1 71 ? -3.045 -3.105 -0.173 1.00 91.00 71 PRO A C 1
ATOM 531 O O . PRO A 1 71 ? -2.470 -4.196 -0.121 1.00 91.00 71 PRO A O 1
ATOM 534 N N . ASN A 1 72 ? -3.005 -2.319 -1.240 1.00 91.88 72 ASN A N 1
ATOM 535 C CA . ASN A 1 72 ? -2.169 -2.532 -2.407 1.00 91.88 72 ASN A CA 1
ATOM 536 C C . ASN A 1 72 ? -1.217 -1.336 -2.567 1.00 91.88 72 ASN A C 1
ATOM 538 O O . ASN A 1 72 ? -1.644 -0.191 -2.725 1.00 91.88 72 ASN A O 1
ATOM 542 N N . PHE A 1 73 ? 0.081 -1.618 -2.492 1.00 90.00 73 PHE A N 1
ATOM 543 C CA . PHE A 1 73 ? 1.164 -0.660 -2.685 1.00 90.00 73 PHE A CA 1
ATOM 544 C C . PHE A 1 73 ? 1.768 -0.883 -4.066 1.00 90.00 73 PHE A C 1
ATOM 546 O O . PHE A 1 73 ? 2.178 -1.999 -4.374 1.00 90.00 73 PHE A O 1
ATOM 553 N N . THR A 1 74 ? 1.858 0.171 -4.865 1.00 91.75 74 THR A N 1
ATOM 554 C CA . THR A 1 74 ? 2.498 0.159 -6.181 1.00 91.75 74 THR A CA 1
ATOM 555 C C . THR A 1 74 ? 3.616 1.196 -6.189 1.00 91.75 74 THR A C 1
ATOM 557 O O . THR A 1 74 ? 3.347 2.373 -5.972 1.00 91.75 74 THR A O 1
ATOM 560 N N . ASN A 1 75 ? 4.858 0.786 -6.439 1.00 90.50 75 ASN A N 1
ATOM 561 C CA . ASN A 1 75 ? 6.003 1.695 -6.560 1.00 90.50 75 ASN A CA 1
ATOM 562 C C . ASN A 1 75 ? 6.813 1.370 -7.817 1.00 90.50 75 ASN A C 1
ATOM 564 O O . ASN A 1 75 ? 6.867 0.218 -8.240 1.00 90.50 75 ASN A O 1
ATOM 568 N N . VAL A 1 76 ? 7.474 2.371 -8.395 1.00 88.88 76 VAL A N 1
ATOM 569 C CA . VAL A 1 76 ? 8.477 2.157 -9.446 1.00 88.88 76 VAL A CA 1
ATOM 570 C C . VAL A 1 76 ? 9.848 2.036 -8.779 1.00 88.88 76 VAL A C 1
ATOM 572 O O . VAL A 1 76 ? 10.319 3.009 -8.193 1.00 88.88 76 VAL A O 1
ATOM 575 N N . THR A 1 77 ? 10.471 0.854 -8.818 1.00 85.31 77 THR A N 1
ATOM 576 C CA . THR A 1 77 ? 11.742 0.599 -8.107 1.00 85.31 77 THR A CA 1
ATOM 577 C C . THR A 1 77 ? 12.954 1.022 -8.919 1.00 85.31 77 THR A C 1
ATOM 579 O O . THR A 1 77 ? 13.850 1.668 -8.390 1.00 85.31 77 THR A O 1
ATOM 582 N N . ASP A 1 78 ? 12.954 0.699 -10.211 1.00 85.31 78 ASP A N 1
ATOM 583 C CA . ASP A 1 78 ? 14.059 0.967 -11.127 1.00 85.31 78 ASP A CA 1
ATOM 584 C C . ASP A 1 78 ? 13.534 1.503 -12.456 1.00 85.31 78 ASP A C 1
ATOM 586 O O . ASP A 1 78 ? 12.422 1.187 -12.880 1.00 85.31 78 ASP A O 1
ATOM 590 N N . VAL A 1 79 ? 14.350 2.302 -13.142 1.00 88.62 79 VAL A N 1
ATOM 591 C CA . VAL A 1 79 ? 14.051 2.807 -14.485 1.00 88.62 79 VAL A CA 1
ATOM 592 C C . VAL A 1 79 ? 15.277 2.608 -15.361 1.00 88.62 79 VAL A C 1
ATOM 594 O O . VAL A 1 79 ? 16.280 3.308 -15.217 1.00 88.62 79 VAL A O 1
ATOM 597 N N . PHE A 1 80 ? 15.202 1.671 -16.301 1.00 88.44 80 PHE A N 1
ATOM 598 C CA . PHE A 1 80 ? 16.268 1.490 -17.280 1.00 88.44 80 PHE A CA 1
ATOM 599 C C . PHE A 1 80 ? 16.131 2.536 -18.378 1.00 88.44 80 PHE A C 1
ATOM 601 O O . PHE A 1 80 ? 15.092 2.615 -19.028 1.00 88.44 80 PHE A O 1
ATOM 608 N N . THR A 1 81 ? 17.173 3.341 -18.588 1.00 87.31 81 THR A N 1
ATOM 609 C CA . THR A 1 81 ? 17.193 4.348 -19.654 1.00 87.31 81 THR A CA 1
ATOM 610 C C . THR A 1 81 ? 18.062 3.867 -20.805 1.00 87.31 81 THR A C 1
ATOM 612 O O . THR A 1 81 ? 19.232 3.553 -20.604 1.00 87.31 81 THR A O 1
ATOM 615 N N . PHE A 1 82 ? 17.514 3.853 -22.015 1.00 85.19 82 PHE A N 1
ATOM 616 C CA . PHE A 1 82 ? 18.255 3.530 -23.230 1.00 85.19 82 PHE A CA 1
ATOM 617 C C . PHE A 1 82 ? 18.306 4.767 -24.115 1.00 85.19 82 PHE A C 1
ATOM 619 O O . PHE A 1 82 ? 17.266 5.346 -24.419 1.00 85.19 82 PHE A O 1
ATOM 626 N N . SER A 1 83 ? 19.502 5.186 -24.521 1.00 83.31 83 SER A N 1
ATOM 627 C CA . SER A 1 83 ? 19.687 6.263 -25.488 1.00 83.31 83 SER A CA 1
ATOM 628 C C . SER A 1 83 ? 19.907 5.685 -26.881 1.00 83.31 83 SER A C 1
ATOM 630 O O . SER A 1 83 ? 20.767 4.835 -27.099 1.00 83.31 83 SER A O 1
ATOM 632 N N . PHE A 1 84 ? 19.148 6.187 -27.846 1.00 72.00 84 PHE A N 1
ATOM 633 C CA . PHE A 1 84 ? 19.394 5.961 -29.260 1.00 72.00 84 PHE A CA 1
ATOM 634 C C . PHE A 1 84 ? 20.023 7.221 -29.837 1.00 72.00 84 PHE A C 1
ATOM 636 O O . PHE A 1 84 ? 19.470 8.316 -29.726 1.00 72.00 84 PHE A O 1
ATOM 643 N N . GLN A 1 85 ? 21.187 7.073 -30.457 1.00 72.69 85 GLN A N 1
ATOM 644 C CA . GLN A 1 85 ? 21.738 8.111 -31.313 1.00 72.69 85 GLN A CA 1
ATOM 645 C C . GLN A 1 85 ? 21.139 7.911 -32.704 1.00 72.69 85 GLN A C 1
ATOM 647 O O . GLN A 1 85 ? 21.392 6.894 -33.348 1.00 72.69 85 GLN A O 1
ATOM 652 N N . GLY A 1 86 ? 20.306 8.853 -33.149 1.00 63.28 86 GLY A N 1
ATOM 653 C CA . GLY A 1 86 ? 19.762 8.822 -34.503 1.00 63.28 86 GLY A CA 1
ATOM 654 C C . GLY A 1 86 ? 20.903 8.834 -35.517 1.00 63.28 86 GLY A C 1
ATOM 655 O O . GLY A 1 86 ? 21.669 9.793 -35.572 1.00 63.28 86 GLY A O 1
ATOM 656 N N . GLY A 1 87 ? 21.041 7.762 -36.297 1.00 56.94 87 GLY A N 1
ATOM 657 C CA . GLY A 1 87 ? 21.960 7.717 -37.427 1.00 56.94 87 GLY A CA 1
ATOM 658 C C . GLY A 1 87 ? 21.445 8.644 -38.519 1.00 56.94 87 GLY A C 1
ATOM 659 O O . GLY A 1 87 ? 20.566 8.263 -39.288 1.00 56.94 87 GLY A O 1
ATOM 660 N N . GLY A 1 88 ? 21.957 9.873 -38.571 1.00 55.41 88 GLY A N 1
ATOM 661 C CA . GLY A 1 88 ? 21.754 10.746 -39.720 1.00 55.41 88 GLY A CA 1
ATOM 662 C C . GLY A 1 88 ? 22.339 10.066 -40.954 1.00 55.41 88 GLY A C 1
ATOM 663 O O . GLY A 1 88 ? 23.533 9.769 -40.985 1.00 55.41 88 GLY A O 1
ATOM 664 N N . GLY A 1 89 ? 21.496 9.772 -41.944 1.00 51.06 89 GLY A N 1
ATOM 665 C CA . GLY A 1 89 ? 21.938 9.227 -43.219 1.00 51.06 89 GLY A CA 1
ATOM 666 C C . GLY A 1 89 ? 22.929 10.186 -43.868 1.00 51.06 89 GLY A C 1
ATOM 667 O O . GLY A 1 89 ? 22.543 11.237 -44.373 1.00 51.06 89 GLY A O 1
ATOM 668 N N . VAL A 1 90 ? 24.210 9.823 -43.861 1.00 51.12 90 VAL A N 1
ATOM 669 C CA . VAL A 1 90 ? 25.220 10.455 -44.709 1.00 51.12 90 VAL A CA 1
ATOM 670 C C . VAL A 1 90 ? 24.941 9.976 -46.131 1.00 51.12 90 VAL A C 1
ATOM 672 O O . VAL A 1 90 ? 25.486 8.976 -46.593 1.00 51.12 90 VAL A O 1
ATOM 675 N N . GLY A 1 91 ? 24.022 10.661 -46.811 1.00 44.88 91 GLY A N 1
ATOM 676 C CA . GLY A 1 91 ? 23.841 10.546 -48.250 1.00 44.88 91 GLY A CA 1
ATOM 677 C C . GLY A 1 91 ? 25.060 11.142 -48.941 1.00 44.88 91 GLY A C 1
ATOM 678 O O . GLY A 1 91 ? 25.076 12.322 -49.273 1.00 44.88 91 GLY A O 1
ATOM 679 N N . GLY A 1 92 ? 26.111 10.343 -49.114 1.00 52.47 92 GLY A N 1
ATOM 680 C CA . GLY A 1 92 ? 27.180 10.679 -50.039 1.00 52.47 92 GLY A CA 1
ATOM 681 C C . GLY A 1 92 ? 26.640 10.606 -51.463 1.00 52.47 92 GLY A C 1
ATOM 682 O O . GLY A 1 92 ? 26.206 9.537 -51.880 1.00 52.47 92 GLY A O 1
ATOM 683 N N . GLN A 1 93 ? 26.676 11.715 -52.204 1.00 49.94 93 GLN A N 1
ATOM 684 C CA . GLN A 1 93 ? 26.653 11.698 -53.670 1.00 49.94 93 GLN A CA 1
ATOM 685 C C . GLN A 1 93 ? 27.016 13.062 -54.274 1.00 49.94 93 GLN A C 1
ATOM 687 O O . GLN A 1 93 ? 26.268 14.020 -54.117 1.00 49.94 93 GLN A O 1
ATOM 692 N N . GLN A 1 94 ? 28.142 13.103 -54.999 1.00 41.31 94 GLN A N 1
ATOM 693 C CA . GLN A 1 94 ? 28.349 13.673 -56.352 1.00 41.31 94 GLN A CA 1
ATOM 694 C C . GLN A 1 94 ? 29.868 13.852 -56.586 1.00 41.31 94 GLN A C 1
ATOM 696 O O . GLN A 1 94 ? 30.551 14.402 -55.737 1.00 41.31 94 GLN A O 1
ATOM 701 N N . GLY A 1 95 ? 30.491 13.408 -57.681 1.00 40.03 95 GLY A N 1
ATOM 702 C CA . GLY A 1 95 ? 29.961 12.817 -58.901 1.00 40.03 95 GLY A CA 1
ATOM 703 C C . GLY A 1 95 ? 31.061 12.240 -59.811 1.00 40.03 95 GLY A C 1
ATOM 704 O O . GLY A 1 95 ? 32.253 12.457 -59.620 1.00 40.03 95 GLY A O 1
ATOM 705 N N . GLN A 1 96 ? 30.572 11.458 -60.772 1.00 45.16 96 GLN A N 1
ATOM 706 C CA . GLN A 1 96 ? 31.193 10.829 -61.943 1.00 45.16 96 GLN A CA 1
ATOM 707 C C . GLN A 1 96 ? 32.362 11.568 -62.620 1.00 45.16 96 GLN A C 1
ATOM 709 O O . GLN A 1 96 ? 32.234 12.731 -62.984 1.00 45.16 96 GLN A O 1
ATOM 714 N N . GLN A 1 97 ? 33.385 10.799 -63.013 1.00 37.34 97 GLN A N 1
ATOM 715 C CA . GLN A 1 97 ? 34.002 10.891 -64.345 1.00 37.34 97 GLN A CA 1
ATOM 716 C C . GLN A 1 97 ? 34.518 9.504 -64.760 1.00 37.34 97 GLN A C 1
ATOM 718 O O . GLN A 1 97 ? 35.577 9.053 -64.333 1.00 37.34 97 GLN A O 1
ATOM 723 N N . GLY A 1 98 ? 33.723 8.806 -65.572 1.00 36.47 98 GLY A N 1
ATOM 724 C CA . GLY A 1 98 ? 34.074 7.537 -66.201 1.00 36.47 98 GLY A CA 1
ATOM 725 C C . GLY A 1 98 ? 33.865 7.630 -67.710 1.00 36.47 98 GLY A C 1
ATOM 726 O O . GLY A 1 98 ? 32.732 7.711 -68.163 1.00 36.47 98 GLY A O 1
ATOM 727 N N . GLN A 1 99 ? 34.990 7.671 -68.428 1.00 40.72 99 GLN A N 1
ATOM 728 C CA . GLN A 1 99 ? 35.259 7.249 -69.812 1.00 40.72 99 GLN A CA 1
ATOM 729 C C . GLN A 1 99 ? 34.216 7.503 -70.918 1.00 40.72 99 GLN A C 1
ATOM 731 O O . GLN A 1 99 ? 33.217 6.805 -71.059 1.00 40.72 99 GLN A O 1
ATOM 736 N N . GLN A 1 100 ? 34.580 8.418 -71.821 1.00 35.28 100 GLN A N 1
ATOM 737 C CA . GLN A 1 100 ? 33.991 8.571 -73.147 1.00 35.28 100 GLN A CA 1
ATOM 738 C C . GLN A 1 100 ? 34.750 7.667 -74.138 1.00 35.28 100 GLN A C 1
ATOM 740 O O . GLN A 1 100 ? 35.896 7.937 -74.495 1.00 35.28 100 GLN A O 1
ATOM 745 N N . GLY A 1 101 ? 34.112 6.563 -74.532 1.00 36.72 101 GLY A N 1
ATOM 746 C CA . GLY A 1 101 ? 34.504 5.711 -75.655 1.00 36.72 101 GLY A CA 1
ATOM 747 C C . GLY A 1 101 ? 33.857 6.184 -76.960 1.00 36.72 101 GLY A C 1
ATOM 748 O O . GLY A 1 101 ? 32.732 6.675 -76.972 1.00 36.72 101 GLY A O 1
ATOM 749 N N . GLN A 1 102 ? 34.625 6.069 -78.038 1.00 38.59 102 GLN A N 1
ATOM 750 C CA . GLN A 1 102 ? 34.392 6.540 -79.402 1.00 38.59 102 GLN A CA 1
ATOM 751 C C . GLN A 1 102 ? 33.298 5.791 -80.198 1.00 38.59 102 GLN A C 1
ATOM 753 O O . GLN A 1 102 ? 33.047 4.616 -79.965 1.00 38.59 102 GLN A O 1
ATOM 758 N N . GLN A 1 103 ? 32.847 6.478 -81.262 1.00 36.91 103 GLN A N 1
ATOM 759 C CA . GLN A 1 103 ? 32.358 5.976 -82.566 1.00 36.91 103 GLN A CA 1
ATOM 760 C C . GLN A 1 103 ? 30.885 5.537 -82.731 1.00 36.91 103 GLN A C 1
ATOM 762 O O . GLN A 1 103 ? 30.484 4.461 -82.312 1.00 36.91 103 GLN A O 1
ATOM 767 N N . GLY A 1 104 ? 30.162 6.308 -83.566 1.00 34.09 104 GLY A N 1
ATOM 768 C CA . GLY A 1 104 ? 29.668 5.795 -84.859 1.00 34.09 104 GLY A CA 1
ATOM 769 C C . GLY A 1 104 ? 28.147 5.667 -8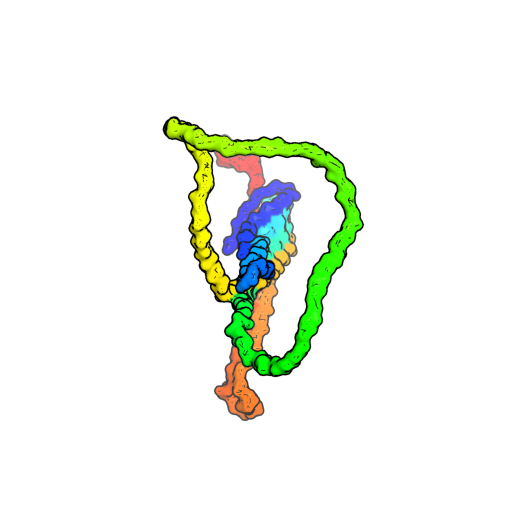5.081 1.00 34.09 104 GLY A C 1
ATOM 770 O O . GLY A 1 104 ? 27.496 4.880 -84.413 1.00 34.09 104 GLY A O 1
ATOM 771 N N . GLY A 1 105 ? 27.631 6.343 -86.127 1.00 40.34 105 GLY A N 1
ATOM 772 C CA . GLY A 1 105 ? 26.413 5.969 -86.889 1.00 40.34 105 GLY A CA 1
ATOM 773 C C . GLY A 1 105 ? 25.117 6.717 -86.515 1.00 40.34 105 GLY A C 1
ATOM 774 O O . GLY A 1 105 ? 24.506 6.406 -85.507 1.00 40.34 105 GLY A O 1
ATOM 775 N N . GLN A 1 106 ? 24.727 7.821 -87.166 1.00 41.94 106 GLN A N 1
ATOM 776 C CA . GLN A 1 106 ? 24.045 7.949 -88.475 1.00 41.94 106 GLN A CA 1
ATOM 777 C C . GLN A 1 106 ? 22.496 7.895 -88.405 1.00 41.94 106 GLN A C 1
ATOM 779 O O . GLN A 1 106 ? 21.891 6.840 -88.312 1.00 41.94 106 GLN A O 1
ATOM 784 N N . LEU A 1 107 ? 21.906 9.096 -88.493 1.00 39.59 107 LEU A N 1
ATOM 785 C CA . LEU A 1 107 ? 20.764 9.521 -89.325 1.00 39.59 107 LEU A CA 1
ATOM 786 C C . LEU A 1 107 ? 19.473 8.661 -89.405 1.00 39.59 107 LEU A C 1
ATOM 788 O O . LEU A 1 107 ? 19.451 7.604 -90.021 1.00 39.59 107 LEU A O 1
ATOM 792 N N . GLY A 1 108 ? 18.356 9.247 -88.945 1.00 39.22 108 GLY A N 1
ATOM 793 C CA . GLY A 1 108 ? 16.965 8.845 -89.238 1.00 39.22 108 GLY A CA 1
ATOM 794 C C . GLY A 1 108 ? 15.986 9.587 -88.311 1.00 39.22 108 GLY A C 1
ATOM 795 O O . GLY A 1 108 ? 15.867 9.243 -87.146 1.00 39.22 108 GLY A O 1
ATOM 796 N N . GLN A 1 109 ? 15.553 10.807 -88.639 1.00 43.28 109 GLN A N 1
ATOM 797 C CA . GLN A 1 109 ? 14.333 11.144 -89.392 1.00 43.28 109 GLN A CA 1
ATOM 798 C C . GLN A 1 109 ? 13.015 10.813 -88.648 1.00 43.28 109 GLN A C 1
ATOM 800 O O . GLN A 1 109 ? 12.590 9.673 -88.566 1.00 43.28 109 GLN A O 1
ATOM 805 N N . GLN A 1 110 ? 12.384 11.887 -88.153 1.00 38.12 110 GLN A N 1
ATOM 806 C CA . GLN A 1 110 ? 10.955 12.199 -88.290 1.00 38.12 110 GLN A CA 1
ATOM 807 C C . GLN A 1 110 ? 9.908 11.189 -87.773 1.00 38.12 110 GLN A C 1
ATOM 809 O O . GLN A 1 110 ? 9.532 10.247 -88.449 1.00 38.12 110 GLN A O 1
ATOM 814 N N . GLY A 1 111 ? 9.280 11.571 -86.657 1.00 33.06 111 GLY A N 1
ATOM 815 C CA . GLY A 1 111 ? 7.869 11.970 -86.699 1.00 33.06 111 GLY A CA 1
ATOM 816 C C . GLY A 1 111 ? 6.794 10.893 -86.520 1.00 33.06 111 GLY A C 1
ATOM 817 O O . GLY A 1 111 ? 6.563 10.076 -87.395 1.00 33.06 111 GLY A O 1
ATOM 818 N N . GLY A 1 112 ? 6.000 11.083 -85.460 1.00 36.81 112 GLY A N 1
ATOM 819 C CA . GLY A 1 112 ? 4.536 11.068 -85.550 1.00 36.81 112 GLY A CA 1
ATOM 820 C C . GLY A 1 112 ? 3.829 9.726 -85.354 1.00 36.81 112 GLY A C 1
ATOM 821 O O . GLY A 1 112 ? 3.993 8.798 -86.132 1.00 36.81 112 GLY A O 1
ATOM 822 N N . GLY A 1 113 ? 2.939 9.671 -84.358 1.00 37.91 113 GLY A N 1
ATOM 823 C CA . GLY A 1 113 ? 2.000 8.556 -84.216 1.00 37.91 113 GLY A CA 1
ATOM 824 C C . GLY A 1 113 ? 1.185 8.547 -82.927 1.00 37.91 113 GLY A C 1
ATOM 825 O O . GLY A 1 113 ? 1.108 7.515 -82.272 1.00 37.91 113 GLY A O 1
ATOM 826 N N . ASN A 1 114 ? 0.587 9.682 -82.550 1.00 40.22 114 ASN A N 1
ATOM 827 C CA . ASN A 1 114 ? -0.429 9.734 -81.497 1.00 40.22 114 ASN A CA 1
ATOM 828 C C . ASN A 1 114 ? -1.773 9.258 -82.090 1.00 40.22 114 ASN A C 1
ATOM 830 O O . ASN A 1 114 ? -2.429 10.002 -82.816 1.00 40.22 114 ASN A O 1
ATOM 834 N N . PHE A 1 115 ? -2.175 8.027 -81.780 1.00 42.38 115 PHE A N 1
ATOM 835 C CA . PHE A 1 115 ? -3.564 7.555 -81.855 1.00 42.38 115 PHE A CA 1
ATOM 836 C C . PHE A 1 115 ? -4.144 7.734 -80.437 1.00 42.38 115 PHE A C 1
ATOM 838 O O . PHE A 1 115 ? -3.539 7.267 -79.483 1.00 42.38 115 PHE A O 1
ATOM 845 N N . GLY A 1 116 ? -5.229 8.448 -80.142 1.00 38.56 116 GLY A N 1
ATOM 846 C CA . GLY A 1 116 ? -6.404 8.785 -80.931 1.00 38.56 116 GLY A CA 1
ATOM 847 C C . GLY A 1 116 ? -7.591 7.971 -80.412 1.00 38.56 116 GLY A C 1
ATOM 848 O O . GLY A 1 116 ? -7.772 6.859 -80.882 1.00 38.56 116 GLY A O 1
ATOM 849 N N . ASN A 1 117 ? -8.362 8.494 -79.446 1.00 36.16 117 ASN A N 1
ATOM 850 C CA . ASN A 1 117 ? -9.836 8.561 -79.480 1.00 36.16 117 ASN A CA 1
ATOM 851 C C . ASN A 1 117 ? -10.410 9.089 -78.156 1.00 36.16 117 ASN A C 1
ATOM 853 O O . ASN A 1 117 ? -10.078 8.591 -77.085 1.00 36.16 117 ASN A O 1
ATOM 857 N N . GLY A 1 118 ? -11.302 10.073 -78.241 1.00 38.41 118 GLY A N 1
ATOM 858 C CA . GLY A 1 118 ? -11.936 10.698 -77.081 1.00 38.41 118 GLY A CA 1
ATOM 859 C C . GLY A 1 118 ? -12.725 11.942 -77.467 1.00 38.41 118 GLY A C 1
ATOM 860 O O . GLY A 1 118 ? -12.372 13.050 -77.091 1.00 38.41 118 GLY A O 1
ATOM 861 N N . VAL A 1 119 ? -13.738 11.718 -78.299 1.00 33.22 119 VAL A N 1
ATOM 862 C CA . VAL A 1 119 ? -14.745 12.648 -78.825 1.00 33.22 119 VAL A CA 1
ATOM 863 C C . VAL A 1 119 ? -15.321 13.584 -77.749 1.00 33.22 119 VAL A C 1
ATOM 865 O O . VAL A 1 119 ? -15.709 13.132 -76.677 1.00 33.22 119 VAL A O 1
ATOM 868 N N . GLY A 1 120 ? -15.442 14.876 -78.075 1.00 40.16 120 GLY A N 1
ATOM 869 C CA . GLY A 1 120 ? -16.054 15.885 -77.205 1.00 40.16 120 GLY A CA 1
ATOM 870 C C . GLY A 1 120 ? -16.186 17.257 -77.870 1.00 40.16 120 GLY A C 1
ATOM 871 O O . GLY A 1 120 ? -15.452 18.184 -77.563 1.00 40.16 120 GLY A O 1
ATOM 872 N N . THR A 1 121 ? -17.107 17.332 -78.823 1.00 36.28 121 THR A N 1
ATOM 873 C CA . THR A 1 121 ? -17.704 18.493 -79.511 1.00 36.28 121 THR A CA 1
ATOM 874 C C . THR A 1 121 ? -17.933 19.776 -78.688 1.00 36.28 121 THR A C 1
ATOM 876 O O . THR A 1 121 ? -18.433 19.703 -77.571 1.00 36.28 121 THR A O 1
ATOM 879 N N . GLY A 1 122 ? -17.733 20.943 -79.329 1.00 40.12 122 GLY A N 1
ATOM 880 C CA . GLY A 1 122 ? -18.273 22.262 -78.928 1.00 40.12 122 GLY A CA 1
ATOM 881 C C . GLY A 1 122 ? -17.256 23.403 -79.096 1.00 40.12 122 GLY A C 1
ATOM 882 O O . GLY A 1 122 ? -16.509 23.684 -78.174 1.00 40.12 122 GLY A O 1
ATOM 883 N N . VAL A 1 123 ? -16.978 23.903 -80.307 1.00 33.81 123 VAL A N 1
ATOM 884 C CA . VAL A 1 123 ? -17.681 24.991 -81.036 1.00 33.81 123 VAL A CA 1
ATOM 885 C C . VAL A 1 123 ? -17.589 26.381 -80.371 1.00 33.81 123 VAL A C 1
ATOM 887 O O . VAL A 1 123 ? -18.251 26.633 -79.375 1.00 33.81 123 VAL A O 1
ATOM 890 N N . GLY A 1 124 ? -16.878 27.292 -81.062 1.00 36.56 124 GLY A N 1
ATOM 891 C CA . GLY A 1 124 ? -17.105 28.752 -81.107 1.00 36.56 124 GLY A CA 1
ATOM 892 C C . GLY A 1 124 ? -16.387 29.580 -80.032 1.00 36.56 124 GLY A C 1
ATOM 893 O O . GLY A 1 124 ? -16.511 29.293 -78.857 1.00 36.56 124 GLY A O 1
ATOM 894 N N . GLY A 1 125 ? -15.638 30.646 -80.319 1.00 39.81 125 GLY A N 1
ATOM 895 C CA . GLY A 1 125 ? -15.350 31.372 -81.553 1.00 39.81 125 GLY A CA 1
ATOM 896 C C . GLY A 1 125 ? -14.501 32.621 -81.237 1.00 39.81 125 GLY A C 1
ATOM 897 O O . GLY A 1 125 ? -14.449 33.047 -80.090 1.00 39.81 125 GLY A O 1
ATOM 898 N N . ILE A 1 126 ? -13.801 33.127 -82.265 1.00 38.81 126 ILE A N 1
ATOM 899 C CA . ILE A 1 126 ? -13.616 34.546 -82.662 1.00 38.81 126 ILE A CA 1
ATOM 900 C C . ILE A 1 126 ? -13.577 35.558 -81.488 1.00 38.81 126 ILE A C 1
ATOM 902 O O . ILE A 1 126 ? -14.585 35.756 -80.831 1.00 38.81 126 ILE A O 1
ATOM 906 N N . GLY A 1 127 ? -12.504 36.282 -81.158 1.00 33.25 127 GLY A N 1
ATOM 907 C CA . GLY A 1 127 ? -11.589 37.071 -81.989 1.00 33.25 127 GLY A CA 1
ATOM 908 C C . GLY A 1 127 ? -11.603 38.540 -81.503 1.00 33.25 127 GLY A C 1
ATOM 909 O O . GLY A 1 127 ? -12.644 39.017 -81.067 1.00 33.25 127 GLY A O 1
ATOM 910 N N . GLY A 1 128 ? -10.477 39.263 -81.614 1.00 32.91 128 GLY A N 1
ATOM 911 C CA . GLY A 1 128 ? -10.475 40.733 -81.763 1.00 32.91 128 GLY A CA 1
ATOM 912 C C . GLY A 1 128 ? -9.820 41.605 -80.672 1.00 32.91 128 GLY A C 1
ATOM 913 O O . GLY A 1 128 ? -10.275 41.619 -79.540 1.00 32.91 128 GLY A O 1
ATOM 914 N N . ALA A 1 129 ? -8.820 42.387 -81.122 1.00 36.44 129 ALA A N 1
ATOM 915 C CA . ALA A 1 129 ? -8.429 43.766 -80.751 1.00 36.44 129 ALA A CA 1
ATOM 916 C C . ALA A 1 129 ? -8.170 44.111 -79.260 1.00 36.44 129 ALA A C 1
ATOM 918 O O . ALA A 1 129 ? -8.994 43.885 -78.392 1.00 36.44 129 ALA A O 1
ATOM 919 N N . GLY A 1 130 ? -7.044 44.709 -78.854 1.00 35.59 130 GLY A N 1
ATOM 920 C CA . GLY A 1 130 ? -6.349 45.834 -79.483 1.00 35.59 130 GLY A CA 1
ATOM 921 C C . GLY A 1 130 ? -7.010 47.154 -79.065 1.00 35.59 130 GLY A C 1
ATOM 922 O O . GLY A 1 130 ? -7.907 47.619 -79.756 1.00 35.59 130 GLY A O 1
ATOM 923 N N . GLY A 1 131 ? -6.594 47.748 -77.939 1.00 39.28 131 GLY A N 1
ATOM 924 C CA . GLY A 1 131 ? -7.172 48.999 -77.434 1.00 39.28 131 GLY A CA 1
ATOM 925 C C . GLY A 1 131 ? -6.332 49.653 -76.337 1.00 39.28 131 GLY A C 1
ATOM 926 O O . GLY A 1 131 ? -6.052 49.052 -75.307 1.00 39.28 131 GLY A O 1
ATOM 927 N N . GLN A 1 132 ? -5.912 50.884 -76.609 1.00 37.53 132 GLN A N 1
ATOM 928 C CA . GLN A 1 132 ? -5.008 51.744 -75.852 1.00 37.53 132 GLN A CA 1
ATOM 929 C C . GLN A 1 132 ? -5.793 52.732 -74.967 1.00 37.53 132 GLN A C 1
ATOM 931 O O . GLN A 1 132 ? -6.775 53.303 -75.429 1.00 37.53 132 GLN A O 1
ATOM 936 N N . GLY A 1 133 ? -5.279 53.023 -73.763 1.00 32.69 133 GLY A N 1
ATOM 937 C CA . GLY A 1 133 ? -5.464 54.316 -73.079 1.00 32.69 133 GLY A CA 1
ATOM 938 C C . GLY A 1 133 ? -6.370 54.343 -71.838 1.00 32.69 133 GLY A C 1
ATOM 939 O O . GLY A 1 133 ? -7.492 53.856 -71.865 1.00 32.69 133 GLY A O 1
ATOM 940 N N . GLY A 1 134 ? -5.889 54.997 -70.769 1.00 40.00 134 GLY A N 1
ATOM 941 C CA . GLY A 1 134 ? -6.712 55.437 -69.633 1.00 40.00 134 GLY A CA 1
ATOM 942 C C . GLY A 1 134 ? -5.938 55.640 -68.324 1.00 40.00 134 GLY A C 1
ATOM 943 O O . GLY A 1 134 ? -5.729 54.691 -67.579 1.00 40.00 134 GLY A O 1
ATOM 944 N N . GLN A 1 135 ? -5.518 56.878 -68.041 1.00 41.34 135 GLN A N 1
ATOM 945 C CA . GLN A 1 135 ? -5.029 57.327 -66.727 1.00 41.34 135 GLN A CA 1
ATOM 946 C C . GLN A 1 135 ? -6.202 57.537 -65.754 1.00 41.34 135 GLN A C 1
ATOM 948 O O . GLN A 1 135 ? -7.225 58.087 -66.152 1.00 41.34 135 GLN A O 1
ATOM 953 N N . GLY A 1 136 ? -6.015 57.213 -64.470 1.00 34.06 136 GLY A N 1
ATOM 954 C CA . GLY A 1 136 ? -6.897 57.667 -63.386 1.00 34.06 136 GLY A CA 1
ATOM 955 C C . GLY A 1 136 ? -6.868 56.741 -62.172 1.00 34.06 136 GLY A C 1
ATOM 956 O O . GLY A 1 136 ? -7.149 55.557 -62.296 1.00 34.06 136 GLY A O 1
ATOM 957 N N . GLY A 1 137 ? -6.459 57.273 -61.017 1.00 39.31 137 GLY A N 1
ATOM 958 C CA . GLY A 1 137 ? -6.240 56.516 -59.785 1.00 39.31 137 GLY A CA 1
ATOM 959 C C . GLY A 1 137 ? -7.473 56.293 -58.900 1.00 39.31 137 GLY A C 1
ATOM 960 O O . GLY A 1 137 ? -8.600 56.581 -59.279 1.00 39.31 137 GLY A O 1
ATOM 961 N N . GLN A 1 138 ? -7.145 55.885 -57.666 1.00 39.16 138 GLN A N 1
ATOM 962 C CA . GLN A 1 138 ? -7.951 55.727 -56.443 1.00 39.16 138 GLN A CA 1
ATOM 963 C C . GLN A 1 138 ? -8.329 54.286 -56.048 1.00 39.16 138 GLN A C 1
ATOM 965 O O . GLN A 1 138 ? -9.235 53.671 -56.587 1.00 39.16 138 GLN A O 1
ATOM 970 N N . GLN A 1 139 ? -7.598 53.832 -55.020 1.00 38.62 139 GLN A N 1
ATOM 971 C CA . GLN A 1 139 ? -8.014 53.021 -53.867 1.00 38.62 139 GLN A CA 1
ATOM 972 C C . GLN A 1 139 ? -8.799 51.720 -54.110 1.00 38.62 139 GLN A C 1
ATOM 974 O O . GLN A 1 139 ? -9.991 51.718 -54.387 1.00 38.62 139 GLN A O 1
ATOM 979 N N . GLY A 1 140 ? -8.138 50.602 -53.804 1.00 34.94 140 GLY A N 1
ATOM 980 C CA . GLY A 1 140 ? -8.765 49.306 -53.559 1.00 34.94 140 GLY A CA 1
ATOM 981 C C . GLY A 1 140 ? -7.723 48.297 -53.080 1.00 34.94 140 GLY A C 1
ATOM 982 O O . GLY A 1 140 ? -6.719 48.079 -53.746 1.00 34.94 140 GLY A O 1
ATOM 983 N N . GLN A 1 141 ? -7.922 47.756 -51.882 1.00 44.22 141 GLN A N 1
ATOM 984 C CA . GLN A 1 141 ? -7.045 46.798 -51.209 1.00 44.22 141 GLN A CA 1
ATOM 985 C C . GLN A 1 141 ? -6.992 45.428 -51.914 1.00 44.22 141 GLN A C 1
ATOM 987 O O . GLN A 1 141 ? -7.925 45.050 -52.613 1.00 44.22 141 GLN A O 1
ATOM 992 N N . GLN A 1 142 ? -5.966 44.655 -51.527 1.00 43.25 142 GLN A N 1
ATOM 993 C CA . GLN A 1 142 ? -5.790 43.195 -51.652 1.00 43.25 142 GLN A CA 1
ATOM 994 C C . GLN A 1 142 ? -5.082 42.701 -52.924 1.00 43.25 142 GLN A C 1
ATOM 996 O O . GLN A 1 142 ? -5.624 42.710 -54.022 1.00 43.25 142 GLN A O 1
ATOM 1001 N N . GLY A 1 143 ? -3.859 42.191 -52.740 1.00 33.62 143 GLY A N 1
ATOM 1002 C CA . GLY A 1 143 ? -3.105 41.488 -53.776 1.00 33.62 143 GLY A CA 1
ATOM 1003 C C . GLY A 1 143 ? -1.719 41.054 -53.297 1.00 33.62 143 GLY A C 1
ATOM 1004 O O . GLY A 1 143 ? -0.917 41.870 -52.866 1.00 33.62 143 GLY A O 1
ATOM 1005 N N . GLN A 1 144 ? -1.483 39.748 -53.353 1.00 48.19 144 GLN A N 1
ATOM 1006 C CA . GLN A 1 144 ? -0.300 38.994 -52.935 1.00 48.19 144 GLN A CA 1
ATOM 1007 C C . GLN A 1 144 ? 1.004 39.409 -53.638 1.00 48.19 144 GLN A C 1
ATOM 1009 O O . GLN A 1 144 ? 0.994 39.673 -54.836 1.00 48.19 144 GLN A O 1
ATOM 1014 N N . GLN A 1 145 ? 2.121 39.342 -52.902 1.00 36.03 145 GLN A N 1
ATOM 1015 C CA . GLN A 1 145 ? 3.516 39.105 -53.333 1.00 36.03 145 GLN A CA 1
ATOM 1016 C C . G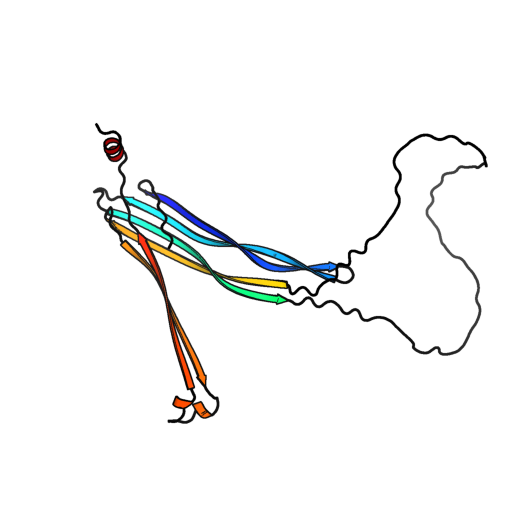LN A 1 145 ? 4.386 39.230 -52.065 1.00 36.03 145 GLN A C 1
ATOM 1018 O O . GLN A 1 145 ? 4.153 40.112 -51.254 1.00 36.03 145 GLN A O 1
ATOM 1023 N N . GLY A 1 146 ? 5.378 38.410 -51.756 1.00 35.59 146 GLY A N 1
ATOM 1024 C CA . GLY A 1 146 ? 6.006 37.301 -52.442 1.00 35.59 146 GLY A CA 1
ATOM 1025 C C . GLY A 1 146 ? 6.957 36.638 -51.441 1.00 35.59 146 GLY A C 1
ATOM 1026 O O . GLY A 1 146 ? 7.385 37.242 -50.458 1.00 35.59 146 GLY A O 1
ATOM 1027 N N . GLN A 1 147 ? 7.215 35.362 -51.687 1.00 51.84 147 GLN A N 1
ATOM 1028 C CA . GLN A 1 147 ? 8.077 34.468 -50.927 1.00 51.84 147 GLN A CA 1
ATOM 1029 C C . GLN A 1 147 ? 9.412 35.110 -50.519 1.00 51.84 147 GLN A C 1
ATOM 1031 O O . GLN A 1 147 ? 10.267 35.382 -51.356 1.00 51.84 147 GLN A O 1
ATOM 1036 N N . GLN A 1 148 ? 9.649 35.205 -49.215 1.00 39.28 148 GLN A N 1
ATOM 1037 C CA . GLN A 1 148 ? 10.961 34.890 -48.665 1.00 39.28 148 GLN A CA 1
ATOM 1038 C C . GLN A 1 148 ? 10.780 33.607 -47.868 1.00 39.28 148 GLN A C 1
ATOM 1040 O O . GLN A 1 148 ? 10.368 33.614 -46.710 1.00 39.28 148 GLN A O 1
ATOM 1045 N N . GLY A 1 149 ? 11.021 32.484 -48.547 1.00 37.28 149 GLY A N 1
ATOM 1046 C CA . GLY A 1 149 ? 11.255 31.208 -47.895 1.00 37.28 149 GLY A CA 1
ATOM 1047 C C . GLY A 1 149 ? 12.525 31.343 -47.075 1.00 37.28 149 GLY A C 1
ATOM 1048 O O . GLY A 1 149 ? 13.618 31.056 -47.558 1.00 37.28 149 GLY A O 1
ATOM 1049 N N . GLN A 1 150 ? 12.377 31.832 -45.846 1.00 45.84 150 GLN A N 1
ATOM 1050 C CA . GLN A 1 150 ? 13.392 31.685 -44.829 1.00 45.84 150 GLN A CA 1
ATOM 1051 C C . GLN A 1 150 ? 13.475 30.185 -44.590 1.00 45.84 150 GLN A C 1
ATOM 1053 O O . GLN A 1 150 ? 12.577 29.573 -44.012 1.00 45.84 150 GLN A O 1
ATOM 1058 N N . GLN A 1 151 ? 14.508 29.592 -45.184 1.00 43.22 151 GLN A N 1
ATOM 1059 C CA . GLN A 1 151 ? 14.933 28.233 -44.936 1.00 43.22 151 GLN A CA 1
ATOM 1060 C C . GLN A 1 151 ? 14.999 28.069 -43.422 1.00 43.22 151 GLN A C 1
ATOM 1062 O O . GLN A 1 151 ? 15.935 28.523 -42.766 1.00 43.22 151 GLN A O 1
ATOM 1067 N N . GLY A 1 152 ? 13.960 27.444 -42.869 1.00 41.97 152 GLY A N 1
ATOM 1068 C CA . GLY A 1 152 ? 14.032 26.797 -41.582 1.00 41.97 152 GLY A CA 1
ATOM 1069 C C . GLY A 1 152 ? 15.071 25.710 -41.746 1.00 41.97 152 GLY A C 1
ATOM 1070 O O . GLY A 1 152 ? 14.762 24.602 -42.175 1.00 41.97 152 GLY A O 1
ATOM 1071 N N . GLN A 1 153 ? 16.318 26.066 -41.459 1.00 50.56 153 GLN A N 1
ATOM 1072 C CA . GLN A 1 153 ? 17.398 25.144 -41.198 1.00 50.56 153 GLN A CA 1
ATOM 1073 C C . GLN A 1 153 ? 17.011 24.380 -39.928 1.00 50.56 153 GLN A C 1
ATOM 1075 O O . GLN A 1 153 ? 17.522 24.620 -38.840 1.00 50.56 153 GLN A O 1
ATOM 1080 N N . GLN A 1 154 ? 16.063 23.450 -40.067 1.00 48.47 154 GLN A N 1
ATOM 1081 C CA . GLN A 1 154 ? 15.981 22.285 -39.211 1.00 48.47 154 GLN A CA 1
ATOM 1082 C C . GLN A 1 154 ? 17.221 21.472 -39.554 1.00 48.47 154 GLN A C 1
ATOM 1084 O O . GLN A 1 154 ? 17.197 20.539 -40.355 1.00 48.47 154 GLN A O 1
ATOM 1089 N N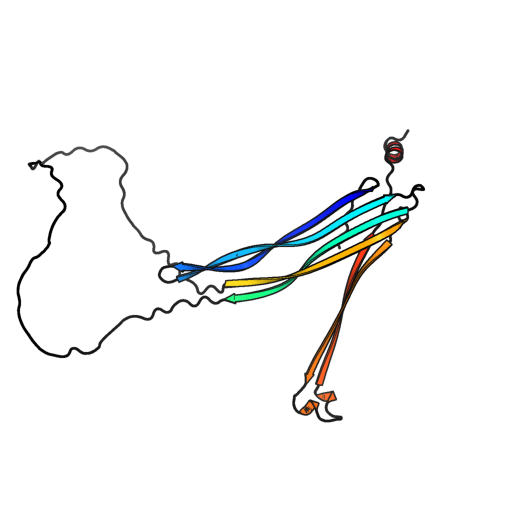 . GLY A 1 155 ? 18.345 21.888 -38.970 1.00 45.16 155 GLY A N 1
ATOM 1090 C CA . GLY A 1 155 ? 19.409 20.957 -38.681 1.00 45.16 155 GLY A CA 1
ATOM 1091 C C . GLY A 1 155 ? 18.745 19.825 -37.918 1.00 45.16 155 GLY A C 1
ATOM 1092 O O . GLY A 1 155 ? 18.332 20.012 -36.774 1.00 45.16 155 GLY A O 1
ATOM 1093 N N . GLY A 1 156 ? 18.576 18.686 -38.589 1.00 51.69 156 GLY A N 1
ATOM 1094 C CA . GLY A 1 156 ? 18.334 17.404 -37.955 1.00 51.69 156 GLY A CA 1
ATOM 1095 C C . GLY A 1 156 ? 19.543 17.122 -37.082 1.00 51.69 156 GLY A C 1
ATOM 1096 O O . GLY A 1 156 ? 20.473 16.430 -37.486 1.00 51.69 156 GLY A O 1
ATOM 1097 N N . GLY A 1 157 ? 19.578 17.775 -35.922 1.00 48.03 157 GLY A N 1
ATOM 1098 C CA . GLY A 1 157 ? 20.555 17.518 -34.895 1.00 48.03 157 GLY A CA 1
ATOM 1099 C C . GLY A 1 157 ? 20.431 16.050 -34.545 1.00 48.03 157 GLY A C 1
ATOM 1100 O O . GLY A 1 157 ? 19.323 15.538 -34.386 1.00 48.03 157 GLY A O 1
ATOM 1101 N N . LEU A 1 158 ? 21.579 15.388 -34.464 1.00 53.50 158 LEU A N 1
ATOM 1102 C CA . LEU A 1 158 ? 21.745 14.037 -33.949 1.00 53.50 158 LEU A CA 1
ATOM 1103 C C . LEU A 1 158 ? 21.308 14.036 -32.474 1.00 53.50 158 LEU A C 1
ATOM 1105 O O . LEU A 1 158 ? 22.129 14.067 -31.563 1.00 53.50 158 LEU A O 1
ATOM 1109 N N . GLY A 1 159 ? 20.000 14.113 -32.239 1.00 61.88 159 GLY A N 1
ATOM 1110 C CA . GLY A 1 159 ? 19.406 14.155 -30.919 1.00 61.88 159 GLY A CA 1
ATOM 1111 C C . GLY A 1 159 ? 19.487 12.763 -30.328 1.00 61.88 159 GLY A C 1
ATOM 1112 O O . GLY A 1 159 ? 18.847 11.832 -30.822 1.00 61.88 159 GLY A O 1
ATOM 1113 N N . THR A 1 160 ? 20.291 12.607 -29.281 1.00 67.06 160 THR A N 1
ATOM 1114 C CA . THR A 1 160 ? 20.223 11.421 -28.436 1.00 67.06 160 THR A CA 1
ATOM 1115 C C . THR A 1 160 ? 18.819 11.370 -27.850 1.00 67.06 160 THR A C 1
ATOM 1117 O O . THR A 1 160 ? 18.409 12.250 -27.097 1.00 67.06 160 THR A O 1
ATOM 1120 N N . THR A 1 161 ? 18.040 10.370 -28.249 1.00 75.88 161 THR A N 1
ATOM 1121 C CA . THR A 1 161 ? 16.675 10.215 -27.749 1.00 75.88 161 THR A CA 1
ATOM 1122 C C . THR A 1 161 ? 16.646 9.083 -26.742 1.00 75.88 161 THR A C 1
ATOM 1124 O O . THR A 1 161 ? 17.168 8.004 -27.016 1.00 75.88 161 THR A O 1
ATOM 1127 N N . THR A 1 162 ? 16.081 9.326 -25.562 1.00 82.25 162 THR A N 1
ATOM 1128 C CA . THR A 1 162 ? 16.066 8.362 -24.462 1.00 82.25 162 THR A CA 1
ATOM 1129 C C . THR A 1 162 ? 14.688 7.726 -24.293 1.00 82.25 162 THR A C 1
ATOM 1131 O O . THR A 1 162 ? 13.677 8.423 -24.240 1.00 82.25 162 THR A O 1
ATOM 1134 N N . ILE A 1 163 ? 14.644 6.397 -24.186 1.00 88.44 163 ILE A N 1
ATOM 1135 C CA . ILE A 1 163 ? 13.482 5.649 -23.685 1.00 88.44 163 ILE A CA 1
ATOM 1136 C C . ILE A 1 163 ? 13.746 5.180 -22.264 1.00 88.44 163 ILE A C 1
ATOM 1138 O O . ILE A 1 163 ? 14.892 4.968 -21.873 1.00 88.44 163 ILE A O 1
ATOM 1142 N N . GLN A 1 164 ? 12.675 4.992 -21.514 1.00 88.38 164 GLN A N 1
ATOM 1143 C CA . GLN A 1 164 ? 12.660 4.563 -20.130 1.00 88.38 164 GLN A CA 1
ATOM 1144 C C . GLN A 1 164 ? 11.792 3.309 -20.007 1.00 88.38 164 GLN A C 1
ATOM 1146 O O . GLN A 1 164 ? 10.632 3.305 -20.415 1.00 88.38 164 GLN A O 1
ATOM 1151 N N . GLN A 1 165 ? 12.346 2.252 -19.420 1.00 90.75 165 GLN A N 1
ATOM 1152 C CA . GLN A 1 165 ? 11.627 1.044 -19.029 1.00 90.75 165 GLN A CA 1
ATOM 1153 C C . GLN A 1 165 ? 11.537 1.001 -17.496 1.00 90.75 165 GLN A C 1
ATOM 1155 O O . GLN A 1 165 ? 12.499 0.595 -16.837 1.00 90.75 165 GLN A O 1
ATOM 1160 N N . PRO A 1 166 ? 10.416 1.457 -16.917 1.00 90.62 166 PRO A N 1
ATOM 1161 C CA . PRO A 1 166 ? 10.186 1.392 -15.479 1.00 90.62 166 PRO A CA 1
ATOM 1162 C C . PRO A 1 166 ? 9.850 -0.038 -15.030 1.00 90.62 166 PRO A C 1
ATOM 1164 O O . PRO A 1 166 ? 9.051 -0.732 -15.660 1.00 90.62 166 PRO A O 1
ATOM 1167 N N . VAL A 1 167 ? 10.437 -0.463 -13.914 1.00 90.62 167 VAL A N 1
ATOM 1168 C CA . VAL A 1 167 ? 10.104 -1.696 -13.195 1.00 90.62 167 VAL A CA 1
ATOM 1169 C C . VAL A 1 167 ? 9.093 -1.351 -12.111 1.00 90.62 167 VAL A C 1
ATOM 1171 O O . VAL A 1 167 ? 9.379 -0.552 -11.220 1.00 90.62 167 VAL A O 1
ATOM 1174 N N . VAL A 1 168 ? 7.905 -1.947 -12.194 1.00 90.31 168 VAL A N 1
ATOM 1175 C CA . VAL A 1 168 ? 6.824 -1.719 -11.231 1.00 90.31 168 VAL A CA 1
ATOM 1176 C C . VAL A 1 168 ? 6.802 -2.849 -10.215 1.00 90.31 168 VAL A C 1
ATOM 1178 O O . VAL A 1 168 ? 6.655 -4.020 -10.562 1.00 90.31 168 VAL A O 1
ATOM 1181 N N . GLU A 1 169 ? 6.904 -2.482 -8.949 1.00 89.19 169 GLU A N 1
ATOM 1182 C CA . GLU A 1 169 ? 6.741 -3.374 -7.820 1.00 89.19 169 GLU A CA 1
ATOM 1183 C C . GLU A 1 169 ? 5.348 -3.212 -7.213 1.00 89.19 169 GLU A C 1
ATOM 1185 O O . GLU A 1 169 ? 4.908 -2.099 -6.915 1.00 89.19 169 GLU A O 1
ATOM 1190 N N . GLN A 1 170 ? 4.674 -4.340 -6.986 1.00 90.06 170 GLN A N 1
ATOM 1191 C CA . GLN A 1 170 ? 3.374 -4.385 -6.327 1.00 90.06 170 GLN A CA 1
ATOM 1192 C C . GLN A 1 170 ? 3.434 -5.259 -5.078 1.00 90.06 170 GLN A C 1
ATOM 1194 O O . GLN A 1 170 ? 3.873 -6.409 -5.125 1.00 90.06 170 GLN A O 1
ATOM 1199 N N . VAL A 1 171 ? 2.950 -4.723 -3.960 1.00 87.81 171 VAL A N 1
ATOM 1200 C CA . VAL A 1 171 ? 2.834 -5.445 -2.692 1.00 87.81 171 VAL A CA 1
ATOM 1201 C C . VAL A 1 171 ? 1.383 -5.404 -2.246 1.00 87.81 171 VAL A C 1
ATOM 1203 O O . VAL A 1 171 ? 0.831 -4.333 -2.010 1.00 87.81 171 VAL A O 1
ATOM 1206 N N . THR A 1 172 ? 0.768 -6.577 -2.114 1.00 87.75 172 THR A N 1
ATOM 1207 C CA . THR A 1 172 ? -0.596 -6.719 -1.591 1.00 87.75 172 THR A CA 1
ATOM 1208 C C . THR A 1 172 ? -0.542 -7.432 -0.251 1.00 87.75 172 THR A C 1
ATOM 1210 O O . THR A 1 172 ? 0.129 -8.454 -0.116 1.00 87.75 172 THR A O 1
ATOM 1213 N N . VAL A 1 173 ? -1.247 -6.895 0.740 1.00 86.12 173 VAL A N 1
ATOM 1214 C CA . VAL A 1 173 ? -1.389 -7.512 2.062 1.00 86.12 173 VAL A CA 1
ATOM 1215 C C . VAL A 1 173 ? -2.875 -7.762 2.296 1.00 86.12 173 VAL A C 1
ATOM 1217 O O . VAL A 1 173 ? -3.712 -6.960 1.904 1.00 86.12 173 VAL A O 1
ATOM 1220 N N . THR A 1 174 ? -3.244 -8.884 2.904 1.00 88.06 174 THR A N 1
ATOM 1221 C CA . THR A 1 174 ? -4.635 -9.154 3.290 1.00 88.06 174 THR A CA 1
ATOM 1222 C C . THR A 1 174 ? -4.633 -9.659 4.713 1.00 88.06 174 THR A C 1
ATOM 1224 O O . THR A 1 174 ? -4.106 -10.735 4.990 1.00 88.06 174 THR A O 1
ATOM 1227 N N . THR A 1 175 ? -5.181 -8.867 5.627 1.00 86.38 175 THR A N 1
ATOM 1228 C CA . THR A 1 175 ? -5.189 -9.202 7.049 1.00 86.38 175 THR A CA 1
ATOM 1229 C C . THR A 1 175 ? -6.543 -8.896 7.666 1.00 86.38 175 THR A C 1
ATOM 1231 O O . THR A 1 175 ? -7.237 -7.950 7.294 1.00 86.38 175 THR A O 1
ATOM 1234 N N . THR A 1 176 ? -6.932 -9.720 8.633 1.00 90.44 176 THR A N 1
ATOM 1235 C CA . THR A 1 176 ? -8.087 -9.464 9.489 1.00 90.44 176 THR A CA 1
ATOM 1236 C C . THR A 1 176 ? -7.633 -9.557 10.930 1.00 90.44 176 THR A C 1
ATOM 1238 O O . THR A 1 176 ? -7.079 -10.578 11.333 1.00 90.44 176 THR A O 1
ATOM 1241 N N . VAL A 1 177 ? -7.864 -8.505 11.706 1.00 91.81 177 VAL A N 1
ATOM 1242 C CA . VAL A 1 177 ? -7.449 -8.433 13.109 1.00 91.81 177 VAL A CA 1
ATOM 1243 C C . VAL A 1 177 ? -8.549 -7.878 13.990 1.00 91.81 177 VAL A C 1
ATOM 1245 O O . VAL A 1 177 ? -9.420 -7.152 13.526 1.00 91.81 177 VAL A O 1
ATOM 1248 N N . SER A 1 178 ? -8.505 -8.228 15.272 1.00 94.06 178 SER A N 1
ATOM 1249 C CA . SER A 1 178 ? -9.359 -7.622 16.293 1.00 94.06 178 SER A CA 1
ATOM 1250 C C . SER A 1 178 ? -8.499 -6.700 17.140 1.00 94.06 178 SER A C 1
ATOM 1252 O O . SER A 1 178 ? -7.486 -7.136 17.686 1.00 94.06 178 SER A O 1
ATOM 1254 N N . VAL A 1 179 ? -8.875 -5.429 17.209 1.00 95.75 179 VAL A N 1
ATOM 1255 C CA . VAL A 1 179 ? -8.110 -4.387 17.898 1.00 95.75 179 VAL A CA 1
ATOM 1256 C C . VAL A 1 179 ? -9.013 -3.741 18.952 1.00 95.75 179 VAL A C 1
ATOM 1258 O O . VAL A 1 179 ? -10.169 -3.464 18.631 1.00 95.75 179 VAL A O 1
ATOM 1261 N N . PRO A 1 180 ? -8.547 -3.531 20.198 1.00 96.06 180 PRO A N 1
ATOM 1262 C CA . PRO A 1 180 ? -9.323 -2.810 21.205 1.00 96.06 180 PRO A CA 1
ATOM 1263 C C . PRO A 1 180 ? -9.618 -1.369 20.773 1.00 96.06 180 PRO A C 1
ATOM 1265 O O . PRO A 1 180 ? -8.820 -0.782 20.042 1.00 96.06 180 PRO A O 1
ATOM 1268 N N . ASP A 1 181 ? -10.714 -0.783 21.250 1.00 94.75 181 ASP A N 1
ATOM 1269 C CA . ASP A 1 181 ? -11.007 0.636 21.003 1.00 94.75 181 ASP A CA 1
ATOM 1270 C C . ASP A 1 181 ? -9.893 1.552 21.548 1.00 94.75 181 ASP A C 1
ATOM 1272 O O . ASP A 1 181 ? -9.419 1.370 22.671 1.00 94.75 181 ASP A O 1
ATOM 1276 N N . GLY A 1 182 ? -9.398 2.476 20.717 1.00 93.00 182 GLY A N 1
ATOM 1277 C CA . GLY A 1 182 ? -8.230 3.322 21.004 1.00 93.00 182 GLY A CA 1
ATOM 1278 C C . GLY A 1 182 ? -6.888 2.575 21.082 1.00 93.00 182 GLY A C 1
ATOM 1279 O O . GLY A 1 182 ? -5.826 3.200 21.147 1.00 93.00 182 GLY A O 1
ATOM 1280 N N . GLY A 1 183 ? -6.907 1.241 21.052 1.00 93.69 183 GLY A N 1
ATOM 1281 C CA . GLY A 1 183 ? -5.726 0.393 21.032 1.00 93.69 183 GLY A CA 1
ATOM 1282 C C . GLY A 1 183 ? -5.010 0.457 19.687 1.00 93.69 183 GLY A C 1
ATOM 1283 O O . GLY A 1 183 ? -5.599 0.745 18.653 1.00 93.69 183 GLY A O 1
ATOM 1284 N N . THR A 1 184 ? -3.712 0.168 19.684 1.00 92.56 184 THR A N 1
ATOM 1285 C CA . THR A 1 184 ? -2.913 0.135 18.456 1.00 92.56 184 THR A CA 1
ATOM 1286 C C . THR A 1 184 ? -2.347 -1.257 18.253 1.00 92.56 184 THR A C 1
ATOM 1288 O O . THR A 1 184 ? -1.736 -1.819 19.160 1.00 92.56 184 THR A O 1
ATOM 1291 N N . VAL A 1 185 ? -2.527 -1.812 17.057 1.00 92.06 185 VAL A N 1
ATOM 1292 C CA . VAL A 1 185 ? -1.933 -3.096 16.672 1.00 92.06 185 VAL A CA 1
ATOM 1293 C C . VAL A 1 185 ? -0.990 -2.889 15.499 1.00 92.06 185 VAL A C 1
ATOM 1295 O O . VAL A 1 185 ? -1.294 -2.175 14.540 1.00 92.06 185 VAL A O 1
ATOM 1298 N N . LEU A 1 186 ? 0.175 -3.531 15.591 1.00 91.06 186 LEU A N 1
ATOM 1299 C CA . LEU A 1 186 ? 1.133 -3.615 14.502 1.00 91.06 186 LEU A CA 1
ATOM 1300 C C . LEU A 1 186 ? 0.827 -4.854 13.660 1.00 91.06 186 LEU A C 1
ATOM 1302 O O . LEU A 1 186 ? 0.962 -5.990 14.109 1.00 91.06 186 LEU A O 1
ATOM 1306 N N . LEU A 1 187 ? 0.436 -4.616 12.420 1.00 85.00 187 LEU A N 1
ATOM 1307 C CA . LEU A 1 187 ? 0.244 -5.618 11.391 1.00 85.00 187 LEU A CA 1
ATOM 1308 C C . LEU A 1 187 ? 1.542 -5.744 10.597 1.00 85.00 187 LEU A C 1
ATOM 1310 O O . LEU A 1 187 ? 1.963 -4.823 9.891 1.00 85.00 187 LEU A O 1
ATOM 1314 N N . GLY A 1 188 ? 2.197 -6.896 10.727 1.00 71.19 188 GLY A N 1
ATOM 1315 C CA . GLY A 1 188 ? 3.288 -7.271 9.833 1.00 71.19 188 GLY A CA 1
ATOM 1316 C C . GLY A 1 188 ? 2.730 -7.518 8.433 1.00 71.19 188 GLY A C 1
ATOM 1317 O O . GLY A 1 188 ? 1.797 -8.301 8.282 1.00 71.19 188 GLY A O 1
ATOM 1318 N N . GLY A 1 189 ? 3.262 -6.825 7.425 1.00 70.25 189 GLY A N 1
ATOM 1319 C CA . GLY A 1 189 ? 2.852 -6.995 6.033 1.00 70.25 189 GLY A CA 1
ATOM 1320 C C . GLY A 1 189 ? 3.680 -8.073 5.346 1.00 70.25 189 GLY A C 1
ATOM 1321 O O . GLY A 1 189 ? 3.228 -9.197 5.161 1.00 70.25 189 GLY A O 1
ATOM 1322 N N . VAL A 1 190 ? 4.911 -7.725 4.966 1.00 72.81 190 VAL A N 1
ATOM 1323 C CA . VAL A 1 190 ? 5.819 -8.604 4.212 1.00 72.81 190 VAL A CA 1
ATOM 1324 C C . VAL A 1 190 ? 7.261 -8.301 4.618 1.00 72.81 190 VAL A C 1
ATOM 1326 O O . VAL A 1 190 ? 7.661 -7.138 4.635 1.00 72.81 190 VAL A O 1
ATOM 1329 N N . LYS A 1 191 ? 8.053 -9.334 4.926 1.00 77.38 191 LYS A N 1
ATOM 1330 C CA . LYS A 1 191 ? 9.505 -9.231 5.145 1.00 77.38 191 LYS A CA 1
ATOM 1331 C C . LYS A 1 191 ? 10.232 -9.951 4.015 1.00 77.38 191 LYS A C 1
ATOM 1333 O O . LYS A 1 191 ? 9.993 -11.134 3.793 1.00 77.38 191 LYS A O 1
ATOM 1338 N N . ARG A 1 192 ? 11.122 -9.250 3.319 1.00 73.06 192 ARG A N 1
ATOM 1339 C CA . ARG A 1 192 ? 11.952 -9.792 2.240 1.00 73.06 192 ARG A CA 1
ATOM 1340 C C . ARG A 1 192 ? 13.418 -9.699 2.625 1.00 73.06 192 ARG A C 1
ATOM 1342 O O . ARG A 1 192 ? 13.860 -8.693 3.170 1.00 73.06 192 ARG A O 1
ATOM 1349 N N . LEU A 1 193 ? 14.154 -10.773 2.366 1.00 81.75 193 LEU A N 1
ATOM 1350 C CA . LEU A 1 193 ? 15.597 -10.847 2.556 1.00 81.75 193 LEU A CA 1
ATOM 1351 C C . LEU A 1 193 ? 16.233 -11.062 1.185 1.00 81.75 193 LEU A C 1
ATOM 1353 O O . LEU A 1 193 ? 15.933 -12.050 0.516 1.00 81.75 193 LEU A O 1
ATOM 1357 N N . ARG A 1 194 ? 17.111 -10.149 0.779 1.00 77.06 194 ARG A N 1
ATOM 1358 C CA . ARG A 1 194 ? 17.966 -10.297 -0.398 1.00 77.06 194 ARG A CA 1
ATOM 1359 C C . ARG A 1 194 ? 19.393 -10.538 0.087 1.00 77.06 194 ARG A C 1
ATOM 1361 O O . ARG A 1 194 ? 19.956 -9.720 0.811 1.00 77.06 194 ARG A O 1
ATOM 1368 N N . GLU A 1 195 ? 19.973 -11.675 -0.282 1.00 82.19 195 GLU A N 1
ATOM 1369 C CA . GLU A 1 195 ? 21.383 -11.982 -0.024 1.00 82.19 195 GLU A CA 1
ATOM 1370 C C . GLU A 1 195 ? 22.160 -11.888 -1.341 1.00 82.19 195 GLU A C 1
ATOM 1372 O O . GLU A 1 195 ? 21.939 -12.664 -2.268 1.00 82.19 195 GLU A O 1
ATOM 1377 N N . GLY A 1 196 ? 23.056 -10.906 -1.429 1.00 80.00 196 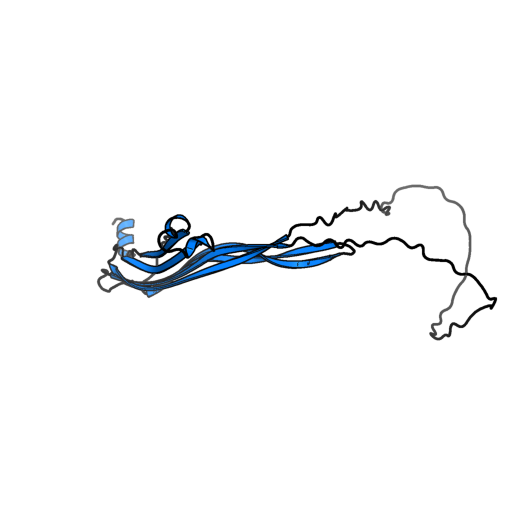GLY A N 1
ATOM 1378 C CA . GLY A 1 196 ? 23.947 -10.694 -2.563 1.00 80.00 196 GLY A CA 1
ATOM 1379 C C . GLY A 1 196 ? 25.372 -11.065 -2.178 1.00 80.00 196 GLY A C 1
ATOM 1380 O O . GLY A 1 196 ? 25.987 -10.417 -1.331 1.00 80.00 196 GLY A O 1
ATOM 1381 N N . ARG A 1 197 ? 25.928 -12.107 -2.800 1.00 79.88 197 ARG A N 1
ATOM 1382 C CA . ARG A 1 197 ? 27.329 -12.496 -2.599 1.00 79.88 197 ARG A CA 1
ATOM 1383 C C . ARG A 1 197 ? 28.153 -12.068 -3.806 1.00 79.88 197 ARG A C 1
ATOM 1385 O O . ARG A 1 197 ? 28.088 -12.705 -4.851 1.00 79.88 197 ARG A O 1
ATOM 1392 N N . SER A 1 198 ? 28.949 -11.016 -3.645 1.00 79.12 198 SER A N 1
ATOM 1393 C CA . SER A 1 198 ? 29.917 -10.578 -4.651 1.00 79.12 198 SER A CA 1
ATOM 1394 C C . SER A 1 198 ? 31.303 -11.113 -4.302 1.00 79.12 198 SER A C 1
ATOM 1396 O O . SER A 1 198 ? 31.799 -10.932 -3.187 1.00 79.12 198 SER A O 1
ATOM 1398 N N . MET A 1 199 ? 31.934 -11.804 -5.247 1.00 74.44 199 MET A N 1
ATOM 1399 C CA . MET A 1 199 ? 33.330 -12.219 -5.141 1.00 74.44 199 MET A CA 1
ATOM 1400 C C . MET A 1 199 ? 34.121 -11.583 -6.272 1.00 74.44 199 MET A C 1
ATOM 1402 O O . MET A 1 199 ? 33.855 -11.852 -7.440 1.00 74.44 199 MET A O 1
ATOM 1406 N N . ALA A 1 200 ? 35.126 -10.792 -5.917 1.00 76.19 200 ALA A N 1
ATOM 1407 C CA . ALA A 1 200 ? 36.118 -10.276 -6.845 1.00 76.19 200 ALA A CA 1
ATOM 1408 C C . ALA A 1 200 ? 37.491 -10.847 -6.468 1.00 76.19 200 ALA A C 1
ATOM 1410 O O . ALA A 1 200 ? 37.885 -10.827 -5.304 1.00 76.19 200 ALA A O 1
ATOM 1411 N N . GLY A 1 201 ? 38.240 -11.377 -7.431 1.00 78.31 201 GLY A N 1
ATOM 1412 C CA . GLY A 1 201 ? 39.574 -11.917 -7.173 1.00 78.31 201 GLY A CA 1
ATOM 1413 C C . GLY A 1 201 ? 40.376 -12.117 -8.451 1.00 78.31 201 GLY A C 1
ATOM 1414 O O . GLY A 1 201 ? 39.807 -12.257 -9.533 1.00 78.31 201 GLY A O 1
ATOM 1415 N N . VAL A 1 202 ? 41.705 -12.134 -8.326 1.00 82.50 202 VAL A N 1
ATOM 1416 C CA . VAL A 1 202 ? 42.611 -12.346 -9.465 1.00 82.50 202 VAL A CA 1
ATOM 1417 C C . VAL A 1 202 ? 42.515 -13.815 -9.927 1.00 82.50 202 VAL A C 1
ATOM 1419 O O . VAL A 1 202 ? 42.754 -14.706 -9.103 1.00 82.50 202 VAL A O 1
ATOM 1422 N N . PRO A 1 203 ? 42.212 -14.104 -11.214 1.00 72.81 203 PRO A N 1
ATOM 1423 C CA . PRO A 1 203 ? 41.905 -15.458 -11.705 1.00 72.81 203 PRO A CA 1
ATOM 1424 C C . PRO A 1 203 ? 42.941 -16.549 -11.381 1.00 72.81 203 PRO A C 1
ATOM 1426 O O . PRO A 1 203 ? 42.578 -17.716 -11.224 1.00 72.81 203 PRO A O 1
ATOM 1429 N N . ILE A 1 204 ? 44.221 -16.179 -11.265 1.00 77.81 204 ILE A N 1
ATOM 1430 C CA . ILE A 1 204 ? 45.337 -17.115 -11.047 1.00 77.81 204 ILE A CA 1
ATOM 1431 C C . ILE A 1 204 ? 45.668 -17.270 -9.551 1.00 77.81 204 ILE A C 1
ATOM 1433 O O . ILE A 1 204 ? 45.843 -18.388 -9.072 1.00 77.81 204 ILE A O 1
ATOM 1437 N N . LEU A 1 205 ? 45.688 -16.177 -8.779 1.00 72.12 205 LEU A N 1
ATOM 1438 C CA . LEU A 1 205 ? 46.110 -16.190 -7.367 1.00 72.12 205 LEU A CA 1
ATOM 1439 C C . LEU A 1 205 ? 45.017 -16.668 -6.391 1.00 72.12 205 LEU A C 1
ATOM 1441 O O . LEU A 1 205 ? 45.320 -17.026 -5.255 1.00 72.12 205 LEU A O 1
ATOM 1445 N N . ASN A 1 206 ? 43.752 -16.737 -6.819 1.00 72.50 206 ASN A N 1
ATOM 1446 C CA . ASN A 1 206 ? 42.641 -17.211 -5.980 1.00 72.50 206 ASN A CA 1
ATOM 1447 C C . ASN A 1 206 ? 42.671 -18.735 -5.709 1.00 72.50 206 ASN A C 1
ATOM 1449 O O . ASN A 1 206 ? 42.007 -19.213 -4.792 1.00 72.50 206 ASN A O 1
ATOM 1453 N N . LYS A 1 207 ? 43.431 -19.514 -6.492 1.00 79.12 207 LYS A N 1
ATOM 1454 C CA . LYS A 1 207 ? 43.442 -20.989 -6.418 1.00 79.12 207 LYS A CA 1
ATOM 1455 C C . LYS A 1 207 ? 44.520 -21.574 -5.500 1.00 79.12 207 LYS A C 1
ATOM 1457 O O . LYS A 1 207 ? 44.470 -22.765 -5.212 1.00 79.12 207 LYS A O 1
ATOM 1462 N N . LEU A 1 208 ? 45.483 -20.773 -5.038 1.00 83.31 208 LEU A N 1
ATOM 1463 C CA . LEU A 1 208 ? 46.523 -21.253 -4.128 1.00 83.31 208 LEU A CA 1
ATOM 1464 C C . LEU A 1 208 ? 45.977 -21.321 -2.690 1.00 83.31 208 LEU A C 1
ATOM 1466 O O . LEU A 1 208 ? 45.526 -20.293 -2.159 1.00 83.31 208 LEU A O 1
ATOM 1470 N N . PRO A 1 209 ? 46.015 -22.494 -2.026 1.00 72.38 209 PRO A N 1
ATOM 1471 C CA . PRO A 1 209 ? 45.736 -22.562 -0.598 1.00 72.38 209 PRO A CA 1
ATOM 1472 C C . PRO A 1 209 ? 46.719 -21.643 0.150 1.00 72.38 209 PRO A C 1
ATOM 1474 O O . PRO A 1 209 ? 47.836 -21.406 -0.306 1.00 72.38 209 PRO A O 1
ATOM 1477 N N . TYR A 1 210 ? 46.279 -21.068 1.271 1.00 77.88 210 TYR A N 1
ATOM 1478 C CA . TYR A 1 210 ? 47.012 -20.098 2.110 1.00 77.88 210 TYR A CA 1
ATOM 1479 C C . TYR A 1 210 ? 47.155 -18.663 1.561 1.00 77.88 210 TYR A C 1
ATOM 1481 O O . TYR A 1 210 ? 46.899 -17.721 2.309 1.00 77.88 210 TYR A O 1
ATOM 1489 N N . VAL A 1 211 ? 47.465 -18.458 0.276 1.00 80.88 211 VAL A N 1
ATOM 1490 C CA . VAL A 1 211 ? 47.677 -17.102 -0.295 1.00 80.88 211 VAL A CA 1
ATOM 1491 C C . VAL A 1 211 ? 46.373 -16.460 -0.801 1.00 80.88 211 VAL A C 1
ATOM 1493 O O . VAL A 1 211 ? 46.254 -15.236 -0.871 1.00 80.88 211 VAL A O 1
ATOM 1496 N N . SER A 1 212 ? 45.340 -17.269 -1.066 1.00 77.50 212 SER A N 1
ATOM 1497 C CA . SER A 1 212 ? 44.051 -16.808 -1.612 1.00 77.50 212 SER A CA 1
ATOM 1498 C C . SER A 1 212 ? 43.349 -15.717 -0.793 1.00 77.50 212 SER A C 1
ATOM 1500 O O . SER A 1 212 ? 42.580 -14.945 -1.356 1.00 77.50 212 SER A O 1
ATOM 1502 N N . ARG A 1 213 ? 43.591 -15.616 0.524 1.00 81.81 213 ARG A N 1
ATOM 1503 C CA . ARG A 1 213 ? 42.959 -14.600 1.389 1.00 81.81 213 ARG A CA 1
ATOM 1504 C C . ARG A 1 213 ? 43.492 -13.184 1.146 1.00 81.81 213 ARG A C 1
ATOM 1506 O O . ARG A 1 213 ? 42.754 -12.241 1.399 1.00 81.81 213 ARG A O 1
ATOM 1513 N N . LEU A 1 214 ? 44.718 -13.037 0.640 1.00 81.62 214 LEU A N 1
ATOM 1514 C CA . LEU A 1 214 ? 45.329 -11.729 0.371 1.00 81.62 214 LEU A CA 1
ATOM 1515 C C . LEU A 1 214 ? 44.889 -11.124 -0.975 1.00 81.62 214 LEU A C 1
ATOM 1517 O O . LEU A 1 214 ? 45.039 -9.925 -1.175 1.00 81.62 214 LEU A O 1
ATOM 1521 N N . PHE A 1 215 ? 44.320 -11.932 -1.881 1.00 79.44 215 PHE A N 1
ATOM 1522 C CA . PHE A 1 215 ? 44.010 -11.534 -3.266 1.00 79.44 215 PHE A CA 1
ATOM 1523 C C . PHE A 1 215 ? 42.543 -11.738 -3.679 1.00 79.44 215 PHE A C 1
ATOM 1525 O O . PHE A 1 215 ? 42.210 -11.617 -4.862 1.00 79.44 215 PHE A O 1
ATOM 1532 N N . LYS A 1 216 ? 41.658 -12.053 -2.725 1.00 80.00 216 LYS A N 1
ATOM 1533 C CA . LYS A 1 216 ? 40.209 -12.117 -2.951 1.00 80.00 216 LYS A CA 1
ATOM 1534 C C . LYS A 1 216 ? 39.494 -11.086 -2.084 1.00 80.00 216 LYS A C 1
ATOM 1536 O O . LYS A 1 216 ? 39.669 -11.055 -0.870 1.00 80.00 216 LYS A O 1
ATOM 1541 N N . ASN A 1 217 ? 38.659 -10.274 -2.712 1.00 79.19 217 ASN A N 1
ATOM 1542 C CA . ASN A 1 217 ? 37.706 -9.394 -2.060 1.00 79.19 217 ASN A CA 1
ATOM 1543 C C . ASN A 1 217 ? 36.331 -10.079 -2.087 1.00 79.19 217 ASN A C 1
ATOM 1545 O O . ASN A 1 217 ? 35.800 -10.393 -3.152 1.00 79.19 217 ASN A O 1
ATOM 1549 N N . THR A 1 218 ? 35.772 -10.384 -0.918 1.00 81.44 218 THR A N 1
ATOM 1550 C CA . THR A 1 218 ? 34.433 -10.978 -0.795 1.00 81.44 218 THR A CA 1
ATOM 1551 C C . THR A 1 218 ? 33.516 -9.974 -0.114 1.00 81.44 218 THR A C 1
ATOM 1553 O O . THR A 1 218 ? 33.711 -9.672 1.059 1.00 81.44 218 THR A O 1
ATOM 1556 N N . GLY A 1 219 ? 32.503 -9.497 -0.834 1.00 80.56 219 GLY A N 1
ATOM 1557 C CA . GLY A 1 219 ? 31.409 -8.705 -0.284 1.00 80.56 219 GLY A CA 1
ATOM 1558 C C . GLY A 1 219 ? 30.188 -9.591 -0.056 1.00 80.56 219 GLY A C 1
ATOM 1559 O O . GLY A 1 219 ? 29.634 -10.139 -1.008 1.00 80.56 219 GLY A O 1
ATOM 1560 N N . VAL A 1 220 ? 29.768 -9.751 1.200 1.00 82.81 220 VAL A N 1
ATOM 1561 C CA . VAL A 1 220 ? 28.476 -10.367 1.541 1.00 82.81 220 VAL A CA 1
ATOM 1562 C C . VAL A 1 220 ? 27.517 -9.239 1.903 1.00 82.81 220 VAL A C 1
ATOM 1564 O O . VAL A 1 220 ? 27.641 -8.650 2.973 1.00 82.81 220 VAL A O 1
ATOM 1567 N N . GLY A 1 221 ? 26.599 -8.913 0.997 1.00 83.06 221 GLY A N 1
ATOM 1568 C CA . GLY A 1 221 ? 25.524 -7.952 1.224 1.00 83.06 221 GLY A CA 1
ATOM 1569 C C . GLY A 1 221 ? 24.248 -8.674 1.645 1.00 83.06 221 GLY A C 1
ATOM 1570 O O . GLY A 1 221 ? 23.824 -9.621 0.983 1.00 83.06 221 GLY A O 1
ATOM 1571 N N . ARG A 1 222 ? 23.631 -8.240 2.745 1.00 86.38 222 ARG A N 1
ATOM 1572 C CA . ARG A 1 222 ? 22.284 -8.663 3.146 1.00 86.38 222 ARG A CA 1
ATOM 1573 C C . ARG A 1 222 ? 21.409 -7.430 3.245 1.00 86.38 222 ARG A C 1
ATOM 1575 O O . ARG A 1 222 ? 21.690 -6.555 4.056 1.00 86.38 222 ARG A O 1
ATOM 1582 N N . GLU A 1 223 ? 20.356 -7.388 2.449 1.00 85.06 223 GLU A N 1
ATOM 1583 C CA . GLU A 1 223 ? 19.356 -6.330 2.476 1.00 85.06 223 GLU A CA 1
ATOM 1584 C C . GLU A 1 223 ? 18.037 -6.921 2.969 1.00 85.06 223 GLU A C 1
ATOM 1586 O O . GLU A 1 223 ? 17.587 -7.966 2.495 1.00 85.06 223 GLU A O 1
ATOM 1591 N N . THR A 1 224 ? 17.455 -6.306 3.996 1.00 81.69 224 THR A N 1
ATOM 1592 C CA . THR A 1 224 ? 16.166 -6.722 4.551 1.00 81.69 224 THR A CA 1
ATOM 1593 C C . THR A 1 224 ? 15.168 -5.600 4.350 1.00 81.69 224 THR A C 1
ATOM 1595 O O . THR A 1 224 ? 15.287 -4.547 4.967 1.00 81.69 224 THR A O 1
ATOM 1598 N N . GLU A 1 225 ? 14.149 -5.852 3.543 1.00 80.81 225 GLU A N 1
ATOM 1599 C CA . GLU A 1 225 ? 13.015 -4.953 3.368 1.00 80.81 225 GLU A CA 1
ATOM 1600 C C . GLU A 1 225 ? 11.863 -5.457 4.236 1.00 80.81 225 GLU A C 1
ATOM 1602 O O . GLU A 1 225 ? 11.552 -6.649 4.255 1.00 80.81 225 GLU A O 1
ATOM 1607 N N . SER A 1 226 ? 11.232 -4.578 5.009 1.00 79.12 226 SER A N 1
ATOM 1608 C CA . SER A 1 226 ? 10.085 -4.941 5.847 1.00 79.12 226 SER A CA 1
ATOM 1609 C C . SER A 1 226 ? 8.982 -3.911 5.688 1.00 79.12 226 SER A C 1
ATOM 1611 O O . SER A 1 226 ? 9.184 -2.731 5.959 1.00 79.12 226 SER A O 1
ATOM 1613 N N . LEU A 1 227 ? 7.807 -4.373 5.270 1.00 82.19 227 LEU A N 1
ATOM 1614 C CA . LEU A 1 227 ? 6.592 -3.577 5.219 1.00 82.19 227 LEU A CA 1
ATOM 1615 C C . LEU A 1 227 ? 5.778 -3.830 6.486 1.00 82.19 227 LEU A C 1
ATOM 1617 O O . LEU A 1 227 ? 5.401 -4.967 6.783 1.00 82.19 227 LEU A O 1
ATOM 1621 N N . MET A 1 228 ? 5.505 -2.757 7.221 1.00 85.94 228 MET A N 1
ATOM 1622 C CA . MET A 1 228 ? 4.741 -2.774 8.464 1.00 85.94 228 MET A CA 1
ATOM 1623 C C . MET A 1 228 ? 3.587 -1.782 8.370 1.00 85.94 228 MET A C 1
ATOM 1625 O O . MET A 1 228 ? 3.739 -0.695 7.813 1.00 85.94 228 MET A O 1
ATOM 1629 N N . MET A 1 229 ? 2.443 -2.155 8.935 1.00 86.25 229 MET A N 1
ATOM 1630 C CA . MET A 1 229 ? 1.249 -1.324 8.989 1.00 86.25 229 MET A CA 1
ATOM 1631 C C . MET A 1 229 ? 0.755 -1.243 10.426 1.00 86.25 229 MET A C 1
ATOM 1633 O O . MET A 1 229 ? 0.541 -2.257 11.075 1.00 86.25 229 MET A O 1
ATOM 1637 N N . MET A 1 230 ? 0.562 -0.032 10.925 1.00 91.25 230 MET A N 1
ATOM 1638 C CA . MET A 1 230 ? -0.014 0.209 12.242 1.00 91.25 230 MET A CA 1
ATOM 1639 C C . MET A 1 230 ? -1.460 0.658 12.071 1.00 91.25 230 MET A C 1
ATOM 1641 O O . MET A 1 230 ? -1.741 1.478 11.197 1.00 91.25 230 MET A O 1
ATOM 1645 N N . VAL A 1 231 ? -2.365 0.123 12.890 1.00 91.69 231 VAL A N 1
ATOM 1646 C CA . VAL A 1 231 ? -3.784 0.491 12.853 1.00 91.69 231 VAL A CA 1
ATOM 1647 C C . VAL A 1 231 ? -4.280 0.792 14.262 1.00 91.69 231 VAL A C 1
ATOM 1649 O O . VAL A 1 231 ? -4.019 0.025 15.191 1.00 91.69 231 VAL A O 1
ATOM 1652 N N . THR A 1 232 ? -5.013 1.897 14.386 1.00 95.25 232 THR A N 1
ATOM 1653 C CA . THR A 1 232 ? -5.609 2.389 15.633 1.00 95.25 232 THR A CA 1
ATOM 1654 C C . THR A 1 232 ? -7.077 2.732 15.361 1.00 95.25 232 THR A C 1
ATOM 1656 O O . THR A 1 232 ? -7.345 3.796 14.796 1.00 95.25 232 THR A O 1
ATOM 1659 N N . PRO A 1 233 ? -8.042 1.845 15.665 1.00 94.94 233 PRO A N 1
ATOM 1660 C CA . PRO A 1 233 ? -9.454 2.187 15.562 1.00 94.94 233 PRO A CA 1
ATOM 1661 C C . PRO A 1 233 ? -9.884 3.117 16.700 1.00 94.94 233 PRO A C 1
ATOM 1663 O O . PRO A 1 233 ? -9.341 3.065 17.803 1.00 94.94 233 PRO A O 1
ATOM 1666 N N . ARG A 1 234 ? -10.905 3.931 16.428 1.00 93.94 234 ARG A N 1
ATOM 1667 C CA . ARG A 1 234 ? -11.645 4.699 17.430 1.00 93.94 234 ARG A CA 1
ATOM 1668 C C . ARG A 1 234 ? -13.135 4.576 17.133 1.00 93.94 234 ARG A C 1
ATOM 1670 O O . ARG A 1 234 ? -13.547 4.870 16.010 1.00 93.94 234 ARG A O 1
ATOM 1677 N N . ILE A 1 235 ? -13.919 4.134 18.107 1.00 94.19 235 ILE A N 1
ATOM 1678 C CA . ILE A 1 235 ? -15.379 4.075 18.017 1.00 94.19 235 ILE A CA 1
ATOM 1679 C C . ILE A 1 235 ? -15.935 5.467 18.331 1.00 94.19 235 ILE A C 1
ATOM 1681 O O . ILE A 1 235 ? -15.523 6.107 19.295 1.00 94.19 235 ILE A O 1
ATOM 1685 N N . ILE A 1 236 ? -16.855 5.940 17.492 1.00 91.56 236 ILE A N 1
ATOM 1686 C CA . ILE A 1 236 ? -17.565 7.209 17.667 1.00 91.56 236 ILE A CA 1
ATOM 1687 C C . ILE A 1 236 ? -19.059 6.897 17.740 1.00 91.56 236 ILE A C 1
ATOM 1689 O O . ILE A 1 236 ? -19.578 6.176 16.885 1.00 91.56 236 ILE A O 1
ATOM 1693 N N . ILE A 1 237 ? -19.729 7.421 18.765 1.00 90.19 237 ILE A N 1
ATOM 1694 C CA . ILE A 1 237 ? -21.173 7.301 18.982 1.00 90.19 237 ILE A CA 1
ATOM 1695 C C . ILE A 1 237 ? -21.755 8.700 18.797 1.00 90.19 237 ILE A C 1
ATOM 1697 O O . ILE A 1 237 ? -21.323 9.632 19.470 1.00 90.19 237 ILE A O 1
ATOM 1701 N N . GLN A 1 238 ? -22.689 8.853 17.859 1.00 82.38 238 GLN A N 1
ATOM 1702 C CA . GLN A 1 238 ? -23.191 10.170 17.459 1.00 82.38 238 GLN A CA 1
ATOM 1703 C C . GLN A 1 238 ? -23.989 10.830 18.587 1.00 82.38 238 GLN A C 1
ATOM 1705 O O . GLN A 1 238 ? -23.822 12.020 18.821 1.00 82.38 238 GLN A O 1
ATOM 1710 N N . GLU A 1 239 ? -24.770 10.049 19.338 1.00 78.62 239 GLU A N 1
ATOM 1711 C CA . GLU A 1 239 ? -25.580 10.557 20.449 1.00 78.62 239 GLU A CA 1
ATOM 1712 C C . GLU A 1 239 ? -24.715 11.129 21.588 1.00 78.62 239 GLU A C 1
ATOM 1714 O O . GLU A 1 239 ? -25.028 12.170 22.154 1.00 78.62 239 GLU A O 1
ATOM 1719 N N . GLU A 1 240 ? -23.586 10.486 21.889 1.00 72.31 240 GLU A N 1
ATOM 1720 C CA . GLU A 1 240 ? -22.688 10.880 22.985 1.00 72.31 240 GLU A CA 1
ATOM 1721 C C . GLU A 1 240 ? -21.777 12.058 22.577 1.00 72.31 240 GLU A C 1
ATOM 1723 O O . GLU A 1 240 ? -21.441 12.912 23.399 1.00 72.31 240 GLU A O 1
ATOM 1728 N N . GLU A 1 241 ? -21.404 12.152 21.292 1.00 66.38 241 GLU A N 1
ATOM 1729 C CA . GLU A 1 241 ? -20.702 13.329 20.759 1.00 66.38 241 GLU A CA 1
ATOM 1730 C C . GLU A 1 241 ? -21.614 14.560 20.660 1.00 66.38 241 GLU A C 1
ATOM 1732 O O . GLU A 1 241 ? -21.135 15.671 20.888 1.00 66.38 241 GLU A O 1
ATOM 1737 N N . GLU A 1 242 ? -22.909 14.395 20.375 1.00 64.44 242 GLU A N 1
ATOM 1738 C CA . GLU A 1 242 ? -23.879 15.496 20.411 1.00 64.44 242 GLU A CA 1
ATOM 1739 C C . GLU A 1 242 ? -24.047 16.055 21.829 1.00 64.44 242 GLU A C 1
ATOM 1741 O O . GLU A 1 242 ? -23.999 17.271 21.994 1.00 64.44 242 GLU A O 1
ATOM 1746 N N . GLU A 1 243 ? -24.133 15.214 22.864 1.00 68.88 243 GLU A N 1
ATOM 1747 C CA . GLU A 1 243 ? -24.176 15.661 24.268 1.00 68.88 243 GLU A CA 1
ATOM 1748 C C . GLU A 1 243 ? -22.872 16.363 24.694 1.00 68.88 243 GLU A C 1
ATOM 1750 O O . GLU A 1 243 ? -22.899 17.419 25.333 1.00 68.88 243 GLU A O 1
ATOM 1755 N N . ALA A 1 244 ? -21.714 15.848 24.264 1.00 74.25 244 ALA A N 1
ATOM 1756 C CA . ALA A 1 244 ? -20.415 16.464 24.540 1.00 74.25 244 ALA A CA 1
ATOM 1757 C C . ALA A 1 244 ? -20.194 17.803 23.803 1.00 74.25 244 ALA A C 1
ATOM 1759 O O . ALA A 1 244 ? -19.452 18.657 24.296 1.00 74.25 244 ALA A O 1
ATOM 1760 N N . LEU A 1 245 ? -20.809 17.994 22.629 1.00 64.56 245 LEU A N 1
ATOM 1761 C CA . LEU A 1 245 ? -20.718 19.223 21.828 1.00 64.56 245 LEU A CA 1
ATOM 1762 C C . LEU A 1 245 ? -21.803 20.253 22.172 1.00 64.56 245 LEU A C 1
ATOM 1764 O O . LEU A 1 245 ? -21.553 21.451 22.033 1.00 64.56 245 LEU A O 1
ATOM 1768 N N . LEU A 1 246 ? -22.990 19.811 22.598 1.00 70.19 246 LEU A N 1
ATOM 1769 C CA . LEU A 1 246 ? -24.147 20.672 22.864 1.00 70.19 246 LEU A CA 1
ATOM 1770 C C . LEU A 1 246 ? -24.344 21.011 24.345 1.00 70.19 246 LEU A C 1
ATOM 1772 O O . LEU A 1 246 ? -25.095 21.940 24.627 1.00 70.19 246 LEU A O 1
ATOM 1776 N N . GLY A 1 247 ? -23.637 20.352 25.269 1.00 67.75 247 GLY A N 1
ATOM 1777 C CA . GLY A 1 247 ? -23.457 20.826 26.643 1.00 67.75 247 GLY A CA 1
ATOM 1778 C C . GLY A 1 247 ? -24.752 21.129 27.403 1.00 67.75 247 GLY A C 1
ATOM 1779 O O . GLY A 1 247 ? -24.874 22.218 27.972 1.00 67.75 247 GLY A O 1
ATOM 1780 N N . TYR A 1 248 ? -25.683 20.175 27.436 1.00 54.41 248 TYR A N 1
ATOM 1781 C CA . TYR A 1 248 ? -26.820 20.174 28.359 1.00 54.41 248 TYR A CA 1
ATOM 1782 C C . TYR A 1 248 ? -26.832 18.906 29.203 1.00 54.41 248 TYR A C 1
ATOM 1784 O O . TYR A 1 248 ? -26.561 17.829 28.633 1.00 54.41 248 TYR A O 1
#

Radius of gyration: 41.44 Å; chains: 1; bounding box: 74×80×118 Å

pLDDT: mean 72.21, std 21.59, range [32.69, 96.25]